Protein AF-A0A0K8Q776-F1 (afdb_monomer_lite)

pLDDT: mean 83.52, std 25.1, range [27.36, 98.75]

Secondary structure (DSSP, 8-state):
-EE-HHHHTS-GGGGGG---S-B-EE---BPPPHHHHTTTS-GGG-STT-HHHHTTB-STTHHHHHHHHHHTTSPPPSSHHHHHHHHHHHHHHHHHHHHHHHHHTTTT---B--S-SB-SSS-BBS-SB-TTSPBPHHHHHHHHHHSTT--PPPGGG------TT-S-PPTT---PPP---------------

Foldseek 3Di:
DADCCCQPPNALLCLLVDQAQEAAEDFHWAAADPVQVCVQDDPVQLDPPRPSQVVQEDDDCNSVSLQVNQVVPHDDAPGSVSSRVSSLVSRLVSVLSNLLSLVVSPPRHPYHDYPDDEDCGRHTGRHQAYNVRDGGSNNVSVVACVDPPHDRDDPVPPDPPPCPPPPPDDPDDDDDDDDDDDDDDDDDDDDDD

Structure (mmCIF, N/CA/C/O backbone):
data_AF-A0A0K8Q776-F1
#
_entry.id   AF-A0A0K8Q776-F1
#
loop_
_atom_site.group_PDB
_atom_site.id
_atom_site.type_symbol
_atom_site.label_atom_id
_atom_site.label_alt_id
_atom_site.label_comp_id
_atom_site.label_asym_id
_atom_site.label_entity_id
_atom_site.label_seq_id
_atom_site.pdbx_PDB_ins_code
_atom_site.Cartn_x
_atom_site.Cartn_y
_atom_site.Cartn_z
_atom_site.occupancy
_atom_site.B_iso_or_equiv
_atom_site.auth_seq_id
_atom_site.auth_comp_id
_atom_site.auth_asym_id
_atom_site.auth_atom_id
_atom_site.pdbx_PDB_model_num
ATOM 1 N N . MET A 1 1 ? -2.564 -5.848 18.277 1.00 96.44 1 MET A N 1
ATOM 2 C CA . MET A 1 1 ? -2.960 -6.981 17.402 1.00 96.44 1 MET A CA 1
ATOM 3 C C . MET A 1 1 ? -2.405 -6.720 16.016 1.00 96.44 1 MET A C 1
ATOM 5 O O . MET A 1 1 ? -2.512 -5.580 15.577 1.00 96.44 1 MET A O 1
ATOM 9 N N . HIS A 1 2 ? -1.779 -7.713 15.381 1.00 98.31 2 HIS A N 1
ATOM 10 C CA . HIS A 1 2 ? -1.206 -7.583 14.035 1.00 98.31 2 HIS A CA 1
ATOM 11 C C . HIS A 1 2 ? -2.053 -8.443 13.094 1.00 98.31 2 HIS A C 1
ATOM 13 O O . HIS A 1 2 ? -2.141 -9.654 13.292 1.00 98.31 2 HIS A O 1
ATOM 19 N N . ILE A 1 3 ? -2.728 -7.815 12.133 1.00 98.44 3 ILE A N 1
ATOM 20 C CA . ILE A 1 3 ? -3.687 -8.467 11.236 1.00 98.44 3 ILE A CA 1
ATOM 21 C C . ILE A 1 3 ? -3.029 -8.625 9.867 1.00 98.44 3 ILE A C 1
ATOM 23 O O . ILE A 1 3 ? -3.050 -7.716 9.035 1.00 98.44 3 ILE A O 1
ATOM 27 N N . TRP A 1 4 ? -2.417 -9.790 9.664 1.00 98.31 4 TRP A N 1
ATOM 28 C CA . TRP A 1 4 ? -1.622 -10.113 8.476 1.00 98.31 4 TRP A CA 1
ATOM 29 C C . TRP A 1 4 ? -2.215 -11.231 7.617 1.00 98.31 4 TRP A C 1
ATOM 31 O O . TRP A 1 4 ? -1.758 -11.451 6.496 1.00 98.31 4 TRP A O 1
ATOM 41 N N . ASP A 1 5 ? -3.243 -11.914 8.107 1.00 97.44 5 ASP A N 1
ATOM 42 C CA . ASP A 1 5 ? -4.017 -12.888 7.338 1.00 97.44 5 ASP A CA 1
ATOM 43 C C . ASP A 1 5 ? -4.697 -12.240 6.123 1.00 97.44 5 ASP A C 1
ATOM 45 O O . ASP A 1 5 ? -4.752 -12.857 5.065 1.00 97.44 5 ASP A O 1
ATOM 49 N N . VAL A 1 6 ? -5.129 -10.981 6.237 1.00 97.75 6 VAL A N 1
ATOM 50 C CA . VAL A 1 6 ? -5.730 -10.207 5.140 1.00 97.75 6 VAL A CA 1
ATOM 51 C C . VAL A 1 6 ? -4.769 -9.967 3.981 1.00 97.75 6 VAL A C 1
ATOM 53 O O . VAL A 1 6 ? -5.138 -10.173 2.838 1.00 97.75 6 VAL A O 1
ATOM 56 N N . TRP A 1 7 ? -3.528 -9.563 4.235 1.00 97.56 7 TRP A N 1
ATOM 57 C CA . TRP A 1 7 ? -2.567 -9.418 3.138 1.00 97.56 7 TRP A CA 1
ATOM 58 C C . TRP A 1 7 ? -2.115 -10.780 2.599 1.00 97.56 7 TRP A C 1
ATOM 60 O O . TRP A 1 7 ? -1.984 -10.971 1.394 1.00 97.56 7 TRP A O 1
ATOM 70 N N . ASN A 1 8 ? -1.853 -11.738 3.490 1.00 96.31 8 ASN A N 1
ATOM 71 C CA . ASN A 1 8 ? -1.183 -12.971 3.090 1.00 96.31 8 ASN A CA 1
ATOM 72 C C . ASN A 1 8 ? -2.121 -14.029 2.500 1.00 96.31 8 ASN A C 1
ATOM 74 O O . ASN A 1 8 ? -1.652 -14.885 1.753 1.00 96.31 8 ASN A O 1
ATOM 78 N N . GLN A 1 9 ? -3.403 -14.052 2.881 1.00 95.12 9 GLN A N 1
ATOM 79 C CA . GLN A 1 9 ? -4.265 -15.218 2.644 1.00 95.12 9 GLN A CA 1
ATOM 80 C C . GLN A 1 9 ? -5.726 -14.886 2.315 1.00 95.12 9 GLN A C 1
ATOM 82 O O . GLN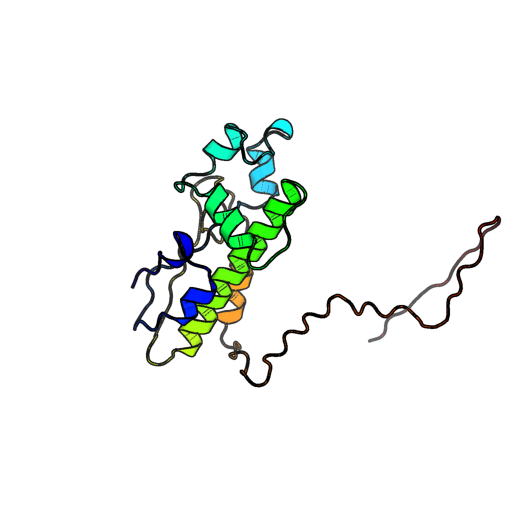 A 1 9 ? -6.348 -15.615 1.534 1.00 95.12 9 GLN A O 1
ATOM 87 N N . LYS A 1 10 ? -6.296 -13.854 2.942 1.00 97.19 10 LYS A N 1
ATOM 88 C CA . LYS A 1 10 ? -7.732 -13.547 2.929 1.00 97.19 10 LYS A CA 1
ATOM 89 C C . LYS A 1 10 ? -8.045 -12.327 2.068 1.00 97.19 10 LYS A C 1
ATOM 91 O O . LYS A 1 10 ? -7.171 -11.580 1.670 1.00 97.19 10 LYS A O 1
ATOM 96 N N . ASP A 1 11 ? -9.324 -12.144 1.774 1.00 96.94 11 ASP A N 1
ATOM 97 C CA . ASP A 1 11 ? -9.806 -10.924 1.137 1.00 96.94 11 ASP A CA 1
ATOM 98 C C . ASP A 1 11 ? -9.791 -9.729 2.111 1.00 96.94 11 ASP A C 1
ATOM 100 O O . ASP A 1 11 ? -9.949 -9.926 3.319 1.00 96.94 11 ASP A O 1
ATOM 104 N N . TYR A 1 12 ? -9.684 -8.485 1.621 1.00 97.44 12 TYR A N 1
ATOM 105 C CA . TYR A 1 12 ? -9.679 -7.314 2.509 1.00 97.44 12 TYR A CA 1
ATOM 106 C C . TYR A 1 12 ? -10.986 -7.112 3.281 1.00 97.44 12 TYR A C 1
ATOM 108 O O . TYR A 1 12 ? -10.967 -6.528 4.367 1.00 97.44 12 TYR A O 1
ATOM 116 N N . SER A 1 13 ? -12.120 -7.629 2.793 1.00 97.25 13 SER A N 1
ATOM 117 C CA . SER A 1 13 ? -13.380 -7.603 3.549 1.00 97.25 13 SER A CA 1
ATOM 118 C C . SER A 1 13 ? -13.285 -8.372 4.873 1.00 97.25 13 SER A C 1
ATOM 120 O O . SER A 1 13 ? -14.052 -8.115 5.803 1.00 97.25 13 SER A O 1
ATOM 122 N N . HIS A 1 14 ? -12.301 -9.266 5.007 1.00 97.94 14 HIS A N 1
ATOM 123 C CA . HIS A 1 14 ? -12.064 -10.043 6.216 1.00 97.94 14 HIS A CA 1
ATOM 124 C C . HIS A 1 14 ? -11.608 -9.187 7.408 1.00 97.94 14 HIS A C 1
ATOM 126 O O . HIS A 1 14 ? -11.759 -9.628 8.546 1.00 97.94 14 HIS A O 1
ATOM 132 N N . TYR A 1 15 ? -11.174 -7.933 7.201 1.00 98.38 15 TYR A N 1
ATOM 133 C CA . TYR A 1 15 ? -11.000 -6.984 8.310 1.00 98.38 15 TYR A CA 1
ATOM 134 C C . TYR A 1 15 ? -12.265 -6.853 9.174 1.00 98.38 15 TYR A C 1
ATOM 136 O O . TYR A 1 15 ? -12.145 -6.677 10.384 1.00 98.38 15 TYR A O 1
ATOM 144 N N . ALA A 1 16 ? -13.462 -7.027 8.596 1.00 97.62 16 ALA A N 1
ATOM 145 C CA . ALA A 1 16 ? -14.732 -6.952 9.321 1.00 97.62 16 ALA A CA 1
ATOM 146 C C . ALA A 1 16 ? -14.916 -8.057 10.381 1.00 97.62 16 ALA A C 1
ATOM 148 O O . ALA A 1 16 ? -15.761 -7.931 11.266 1.00 97.62 16 ALA A O 1
ATOM 149 N N . GLN A 1 17 ? -14.134 -9.138 10.309 1.00 97.81 17 GLN A N 1
ATOM 150 C CA . GLN A 1 17 ? -14.178 -10.238 11.278 1.00 97.81 17 GLN A CA 1
ATOM 151 C C . GLN A 1 17 ? -13.297 -9.980 12.508 1.00 97.81 17 GLN A C 1
ATOM 153 O O . GLN A 1 17 ? -13.375 -10.705 13.499 1.00 97.81 17 GLN A O 1
ATOM 158 N N . TRP A 1 18 ? -12.484 -8.924 12.475 1.00 98.19 18 TRP A N 1
ATOM 159 C CA . TRP A 1 18 ? -11.590 -8.552 13.560 1.00 98.19 18 TRP A CA 1
ATOM 160 C C . TRP A 1 18 ? -12.218 -7.466 14.441 1.00 98.19 18 TRP A C 1
ATOM 162 O O . TRP A 1 18 ? -12.640 -6.424 13.949 1.00 98.19 18 TRP A O 1
ATOM 172 N N . ASN A 1 19 ? -12.234 -7.674 15.762 1.00 97.00 19 ASN A N 1
ATOM 173 C CA . ASN A 1 19 ? -12.645 -6.656 16.743 1.00 97.00 19 ASN A CA 1
ATOM 174 C C . ASN A 1 19 ? -11.681 -6.567 17.952 1.00 97.00 19 ASN A C 1
ATOM 176 O O . ASN A 1 19 ? -12.085 -6.797 19.097 1.00 97.00 19 ASN A O 1
ATOM 180 N N . PRO A 1 20 ? -10.375 -6.319 17.732 1.00 97.75 20 PRO A N 1
ATOM 181 C CA . PRO A 1 20 ? -9.410 -6.195 18.819 1.00 97.75 20 PRO A CA 1
ATOM 182 C C . PRO A 1 20 ? -9.541 -4.848 19.542 1.00 97.75 20 PRO A C 1
ATOM 184 O O . PRO A 1 20 ? -10.111 -3.892 19.029 1.00 97.75 20 PRO A O 1
ATOM 187 N N . ARG A 1 21 ? -8.921 -4.737 20.723 1.00 98.38 21 ARG A N 1
ATOM 188 C CA . ARG A 1 21 ? -8.865 -3.466 21.469 1.00 98.38 21 ARG A CA 1
ATOM 189 C C . ARG A 1 21 ? -8.019 -2.392 20.777 1.00 98.38 21 ARG A C 1
ATOM 191 O O . ARG A 1 21 ? -8.285 -1.203 20.933 1.00 98.38 21 ARG A O 1
ATOM 198 N N . PHE A 1 22 ? -6.991 -2.821 20.046 1.00 98.56 22 PHE A N 1
ATOM 199 C CA . PHE A 1 22 ? -6.087 -1.963 19.284 1.00 98.56 22 PHE A CA 1
ATOM 200 C C . PHE A 1 22 ? -5.397 -2.771 18.174 1.00 98.56 22 PHE A C 1
ATOM 202 O O . PHE A 1 22 ? -4.820 -3.841 18.435 1.00 98.56 22 PHE A O 1
ATOM 209 N N . VAL A 1 23 ? -5.429 -2.258 16.944 1.00 98.62 23 VAL A N 1
ATOM 210 C CA . VAL A 1 23 ? -4.707 -2.821 15.793 1.00 98.62 23 VAL A CA 1
ATOM 211 C C . VAL A 1 23 ? -3.379 -2.086 15.659 1.00 98.62 23 VAL A C 1
ATOM 213 O O . VAL A 1 23 ? -3.346 -0.912 15.312 1.00 98.62 23 VAL A O 1
ATOM 216 N N . SER A 1 24 ? -2.276 -2.753 15.973 1.00 98.31 24 SER A N 1
ATOM 217 C CA . SER A 1 24 ? -0.943 -2.146 15.896 1.00 98.31 24 SER A CA 1
ATOM 218 C C . SER A 1 24 ? -0.300 -2.317 14.525 1.00 98.31 24 SER A C 1
ATOM 220 O O . SER A 1 24 ? 0.553 -1.512 14.179 1.00 98.31 24 SER A O 1
ATOM 222 N N . GLU A 1 25 ? -0.739 -3.302 13.736 1.00 98.62 25 GLU A N 1
ATOM 223 C CA . GLU A 1 25 ? -0.317 -3.470 12.345 1.00 98.62 25 GLU A CA 1
ATOM 224 C C . GLU A 1 25 ? -1.433 -4.100 11.513 1.00 98.62 25 GLU A C 1
ATOM 226 O O . GLU A 1 25 ? -2.089 -5.051 11.947 1.00 98.62 25 GLU A O 1
ATOM 231 N N . PHE A 1 26 ? -1.624 -3.573 10.310 1.00 98.75 26 PHE A N 1
ATOM 232 C CA . PHE A 1 26 ? -2.384 -4.168 9.215 1.00 98.75 26 PHE A CA 1
ATOM 233 C C . PHE A 1 26 ? -2.000 -3.435 7.929 1.00 98.75 26 PHE A C 1
ATOM 235 O O . PHE A 1 26 ? -1.775 -2.225 7.960 1.00 98.75 26 PHE A O 1
ATOM 242 N N . GLY A 1 27 ? -1.913 -4.143 6.809 1.00 98.38 27 GLY A N 1
ATOM 243 C CA . GLY A 1 27 ? -1.420 -3.566 5.564 1.00 98.38 27 GLY A CA 1
ATOM 244 C C . GLY A 1 27 ? -1.989 -4.251 4.330 1.00 98.38 27 GLY A C 1
ATOM 245 O O . GLY A 1 27 ? -2.461 -5.381 4.399 1.00 98.38 27 GLY A O 1
ATOM 246 N N . PHE A 1 28 ? -1.885 -3.574 3.190 1.00 98.56 28 PHE A N 1
ATOM 247 C CA . PHE A 1 28 ? -2.060 -4.138 1.854 1.00 98.56 28 PHE A CA 1
ATOM 248 C C . PHE A 1 28 ? -1.000 -3.511 0.938 1.00 98.56 28 PHE A C 1
ATOM 250 O O . PHE A 1 28 ? -0.726 -2.315 1.085 1.00 98.56 28 PHE A O 1
ATOM 257 N N . GLN A 1 29 ? -0.346 -4.273 0.056 1.00 98.38 29 GLN A N 1
ATOM 258 C CA . GLN A 1 29 ? 0.651 -3.678 -0.844 1.00 98.38 29 GLN A CA 1
ATOM 259 C C . GLN A 1 29 ? 0.004 -2.897 -1.986 1.00 98.38 29 GLN A C 1
ATOM 261 O O . GLN A 1 29 ? -1.161 -3.092 -2.326 1.00 98.38 29 GLN A O 1
ATOM 266 N N . GLY A 1 30 ? 0.810 -2.044 -2.609 1.00 98.12 30 GLY A N 1
ATOM 267 C CA . GLY A 1 30 ? 0.593 -1.513 -3.946 1.00 98.12 30 GLY A CA 1
ATOM 268 C C . GLY A 1 30 ? 1.916 -0.996 -4.522 1.00 98.12 30 GLY A C 1
ATOM 269 O O . GLY A 1 30 ? 2.820 -0.646 -3.752 1.00 98.12 30 GLY A O 1
ATOM 270 N N . PRO A 1 31 ? 2.056 -0.910 -5.851 1.00 98.25 31 PRO A N 1
ATOM 271 C CA . PRO A 1 31 ? 3.276 -0.405 -6.473 1.00 98.25 31 PRO A CA 1
ATOM 272 C C . PRO A 1 31 ? 3.517 1.075 -6.118 1.00 98.25 31 PRO A C 1
ATOM 274 O O . PRO A 1 31 ? 2.569 1.780 -5.742 1.00 98.25 31 PRO A O 1
ATOM 277 N N . PRO A 1 32 ? 4.761 1.578 -6.224 1.00 98.44 32 PRO A N 1
ATOM 278 C CA . PRO A 1 32 ? 5.069 2.993 -6.001 1.00 98.44 32 PRO A CA 1
ATOM 279 C C . PRO A 1 32 ? 4.408 3.865 -7.081 1.00 98.44 32 PRO A C 1
ATOM 281 O O . PRO A 1 32 ? 3.819 3.337 -8.025 1.00 98.44 32 PRO A O 1
ATOM 284 N N . ASN A 1 33 ? 4.469 5.198 -6.985 1.00 98.44 33 ASN A N 1
ATOM 285 C CA . ASN A 1 33 ? 3.901 6.053 -8.035 1.00 98.44 33 ASN A CA 1
ATOM 286 C C . ASN A 1 33 ? 4.513 5.754 -9.407 1.00 98.44 33 ASN A C 1
ATOM 288 O O . ASN A 1 33 ? 5.673 5.359 -9.507 1.00 98.44 33 ASN A O 1
ATOM 292 N N . TRP A 1 34 ? 3.740 5.996 -10.470 1.00 98.19 34 TRP A N 1
ATOM 293 C CA . TRP A 1 34 ? 4.198 5.755 -11.843 1.00 98.19 34 TRP A CA 1
ATOM 294 C C . TRP A 1 34 ? 5.515 6.483 -12.137 1.00 98.19 34 TRP A C 1
ATOM 296 O O . TRP A 1 34 ? 6.450 5.888 -12.657 1.00 98.19 34 TRP A O 1
ATOM 306 N N . SER A 1 35 ? 5.631 7.739 -11.694 1.00 97.88 35 SER A N 1
ATOM 307 C CA . SER A 1 35 ? 6.852 8.545 -11.816 1.00 97.88 35 SER A CA 1
ATOM 308 C C . SER A 1 35 ? 8.058 7.970 -11.069 1.00 97.88 35 SER A C 1
ATOM 310 O O . SER A 1 35 ? 9.192 8.193 -11.487 1.00 97.88 35 SER A O 1
ATOM 312 N N . THR A 1 36 ? 7.834 7.251 -9.968 1.00 98.31 36 THR A N 1
ATOM 313 C CA . THR A 1 36 ? 8.881 6.550 -9.216 1.00 98.31 36 THR A CA 1
ATOM 314 C C . THR A 1 36 ? 9.307 5.287 -9.952 1.00 98.31 36 THR A C 1
ATOM 316 O O . THR A 1 36 ? 10.500 5.030 -10.078 1.00 98.31 36 THR A O 1
ATOM 319 N N . LEU A 1 37 ? 8.348 4.547 -10.508 1.00 97.25 37 LEU A N 1
ATOM 320 C CA . LEU A 1 37 ? 8.595 3.314 -11.249 1.00 97.25 37 LEU A CA 1
ATOM 321 C C . LEU A 1 37 ? 9.365 3.567 -12.556 1.00 97.25 37 LEU A C 1
ATOM 323 O O . LEU A 1 37 ? 10.394 2.945 -12.794 1.00 97.25 37 LEU A O 1
ATOM 327 N N . THR A 1 38 ? 8.952 4.557 -13.354 1.00 97.62 38 THR A N 1
ATOM 328 C CA . THR A 1 38 ? 9.617 4.926 -14.622 1.00 97.62 38 THR A CA 1
ATOM 329 C C . THR A 1 38 ? 11.005 5.542 -14.447 1.00 97.62 38 THR A C 1
ATOM 331 O O . THR A 1 38 ? 11.673 5.831 -15.432 1.00 97.62 38 THR A O 1
ATOM 334 N N . ARG A 1 39 ? 11.432 5.828 -13.212 1.00 97.94 39 ARG A N 1
ATOM 335 C CA . ARG A 1 39 ? 12.803 6.278 -12.916 1.00 97.94 39 ARG A CA 1
ATOM 336 C C . ARG A 1 39 ? 13.764 5.125 -12.662 1.00 97.94 39 ARG A C 1
ATOM 338 O O . ARG A 1 39 ? 14.968 5.346 -12.728 1.00 97.94 39 ARG A O 1
ATOM 345 N N . VAL A 1 40 ? 13.244 3.949 -12.312 1.00 97.44 40 VAL A N 1
ATOM 346 C CA . VAL A 1 40 ? 14.054 2.781 -11.937 1.00 97.44 40 VAL A CA 1
ATOM 347 C C . VAL A 1 40 ? 13.895 1.603 -12.890 1.00 97.44 40 VAL A C 1
ATOM 349 O O . VAL A 1 40 ? 14.698 0.680 -12.821 1.00 97.44 40 VAL A O 1
ATOM 352 N N . LEU A 1 41 ? 12.893 1.638 -13.772 1.00 97.75 41 LEU A N 1
ATOM 353 C CA . LEU A 1 41 ? 12.659 0.632 -14.803 1.00 97.75 41 LEU A CA 1
ATOM 354 C C . LEU A 1 41 ? 12.733 1.251 -16.195 1.00 97.75 41 LEU A C 1
ATOM 356 O O . LEU A 1 41 ? 12.174 2.324 -16.439 1.00 97.75 41 LEU A O 1
ATOM 360 N N . GLU A 1 42 ? 13.364 0.523 -17.111 1.00 97.50 42 GLU A N 1
ATOM 361 C CA . GLU A 1 42 ? 13.291 0.814 -18.536 1.00 97.50 42 GLU A CA 1
ATOM 362 C C . GLU A 1 42 ? 11.919 0.399 -19.095 1.00 97.50 42 GLU A C 1
ATOM 364 O O . GLU A 1 42 ? 11.258 -0.478 -18.535 1.00 97.50 42 GLU A O 1
ATOM 369 N N . PRO A 1 43 ? 11.467 0.962 -20.231 1.00 96.56 43 PRO A N 1
ATOM 370 C CA . PRO A 1 43 ? 10.191 0.579 -20.837 1.00 96.56 43 PRO A CA 1
ATOM 371 C C . PRO A 1 43 ? 10.058 -0.923 -21.131 1.00 96.56 43 PRO A C 1
ATOM 373 O O . PRO A 1 43 ? 8.954 -1.455 -21.074 1.00 96.56 43 PRO A O 1
ATOM 376 N N . ALA A 1 44 ? 11.170 -1.602 -21.432 1.00 96.62 44 ALA A N 1
ATOM 377 C CA . ALA A 1 44 ? 11.202 -3.045 -21.680 1.00 96.62 44 ALA A CA 1
ATOM 378 C C . ALA A 1 44 ? 11.039 -3.893 -20.402 1.00 96.62 44 ALA A C 1
ATOM 380 O O . ALA A 1 44 ? 10.717 -5.072 -20.505 1.00 96.62 44 ALA A O 1
ATOM 381 N N . ASP A 1 45 ? 11.230 -3.292 -19.224 1.00 97.44 45 ASP A N 1
ATOM 382 C CA . ASP A 1 45 ? 11.107 -3.938 -17.914 1.00 97.44 45 ASP A CA 1
ATOM 383 C C . ASP A 1 45 ? 9.740 -3.682 -17.250 1.00 97.44 45 ASP A C 1
ATOM 385 O O . ASP A 1 45 ? 9.525 -4.062 -16.099 1.00 97.44 45 ASP A O 1
ATOM 389 N N . MET A 1 46 ? 8.809 -3.022 -17.951 1.00 96.88 46 MET A N 1
ATOM 390 C CA . MET A 1 46 ? 7.434 -2.768 -17.495 1.00 96.88 46 MET A CA 1
ATOM 391 C C . MET A 1 46 ? 6.556 -4.014 -17.671 1.00 96.88 46 MET A C 1
ATOM 393 O O . MET A 1 46 ? 5.543 -3.994 -18.372 1.00 96.88 46 MET A O 1
ATOM 397 N N . ASP A 1 47 ? 6.984 -5.104 -17.045 1.00 96.69 47 ASP A N 1
ATOM 398 C CA . ASP A 1 47 ? 6.356 -6.418 -17.066 1.00 96.69 47 ASP A CA 1
ATOM 399 C C . ASP A 1 47 ? 6.473 -7.051 -15.669 1.00 96.69 47 ASP A C 1
ATOM 401 O O . ASP A 1 47 ? 7.457 -6.837 -14.959 1.00 96.69 47 ASP A O 1
ATOM 405 N N . LEU A 1 48 ? 5.450 -7.795 -15.247 1.00 96.31 48 LEU A N 1
ATOM 406 C CA . LEU A 1 48 ? 5.378 -8.366 -13.898 1.00 96.31 48 LEU A CA 1
ATOM 407 C C . LEU A 1 48 ? 6.401 -9.479 -13.661 1.00 96.31 48 LEU A C 1
ATOM 409 O O . LEU A 1 48 ? 6.818 -9.686 -12.521 1.00 96.31 48 LEU A O 1
ATOM 413 N N . GLU A 1 49 ? 6.858 -10.120 -14.733 1.00 96.12 49 GLU A N 1
ATOM 414 C CA . GLU A 1 49 ? 7.857 -11.183 -14.713 1.00 96.12 49 GLU A CA 1
ATOM 415 C C . GLU A 1 49 ? 9.269 -10.660 -15.016 1.00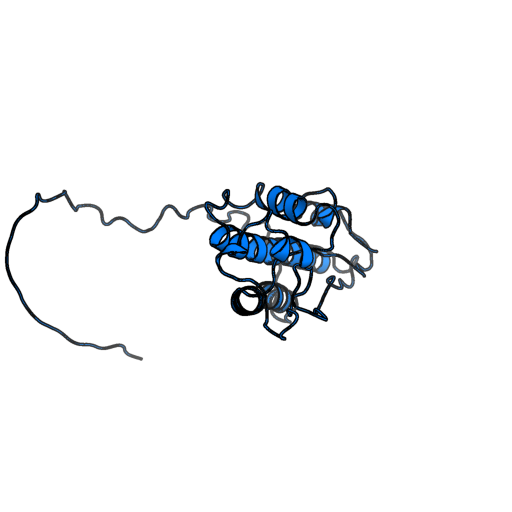 96.12 49 GLU A C 1
ATOM 417 O O . GLU A 1 49 ? 10.251 -11.406 -14.935 1.00 96.12 49 GLU A O 1
ATOM 422 N N . ALA A 1 50 ? 9.413 -9.370 -15.354 1.00 97.62 50 ALA A N 1
ATOM 423 C CA . ALA A 1 50 ? 10.715 -8.785 -15.643 1.00 97.62 50 ALA A CA 1
ATOM 424 C C . ALA A 1 50 ? 11.624 -8.861 -14.401 1.00 97.62 50 ALA A C 1
ATOM 426 O O . ALA A 1 50 ? 11.257 -8.363 -13.330 1.00 97.62 50 ALA A O 1
ATOM 427 N N . PRO A 1 51 ? 12.861 -9.385 -14.519 1.00 97.62 51 PRO A N 1
ATOM 428 C CA . PRO A 1 51 ? 13.783 -9.462 -13.388 1.00 97.62 51 PRO A CA 1
ATOM 429 C C . PRO A 1 51 ? 14.044 -8.108 -12.718 1.00 97.62 51 PRO A C 1
ATOM 431 O O . PRO A 1 51 ? 14.190 -8.044 -11.498 1.00 97.62 51 PRO A O 1
ATOM 434 N N . ALA A 1 52 ? 14.080 -7.019 -13.492 1.00 97.19 52 ALA A N 1
ATOM 435 C CA . ALA A 1 52 ? 14.253 -5.669 -12.964 1.00 97.19 52 ALA A CA 1
ATOM 436 C C . ALA A 1 52 ? 13.047 -5.211 -12.123 1.00 97.19 52 ALA A C 1
ATOM 438 O O . ALA A 1 52 ? 13.233 -4.616 -11.060 1.00 97.19 52 ALA A O 1
ATOM 439 N N . PHE A 1 53 ? 11.816 -5.538 -12.530 1.00 97.75 53 PHE A N 1
ATOM 440 C CA . PHE A 1 53 ? 10.623 -5.283 -11.721 1.00 97.75 53 PHE A CA 1
ATOM 441 C C . PHE A 1 53 ? 10.602 -6.160 -10.461 1.00 97.75 53 PHE A C 1
ATOM 443 O O . PHE A 1 53 ? 10.430 -5.645 -9.355 1.00 97.75 53 PHE A O 1
ATOM 450 N N . LEU A 1 54 ? 10.874 -7.462 -10.596 1.00 97.00 54 LEU A N 1
ATOM 451 C CA . LEU A 1 54 ? 10.891 -8.412 -9.478 1.00 97.00 54 LEU A CA 1
ATOM 452 C C . LEU A 1 54 ? 11.954 -8.075 -8.424 1.00 97.00 54 LEU A C 1
ATOM 454 O O . LEU A 1 54 ? 11.754 -8.319 -7.236 1.00 97.00 54 LEU A O 1
ATOM 458 N N . GLN A 1 55 ? 13.064 -7.433 -8.800 1.00 97.31 55 GLN A N 1
ATOM 459 C CA . GLN A 1 55 ? 14.020 -6.905 -7.821 1.00 97.31 55 GLN A CA 1
ATOM 460 C C . GLN A 1 55 ? 13.406 -5.851 -6.891 1.00 97.31 55 GLN A C 1
ATOM 462 O O . GLN A 1 55 ? 13.870 -5.728 -5.757 1.00 97.31 55 GLN A O 1
ATOM 467 N N . HIS A 1 56 ? 12.351 -5.161 -7.317 1.00 97.88 56 HIS A N 1
ATOM 468 C CA . HIS A 1 56 ? 11.595 -4.178 -6.544 1.00 97.88 56 HIS A CA 1
ATOM 469 C C . HIS A 1 56 ? 10.320 -4.767 -5.904 1.00 97.88 56 HIS A C 1
ATOM 471 O O . HIS A 1 56 ? 9.486 -4.019 -5.395 1.00 97.88 56 HIS A O 1
ATOM 477 N N . GLN A 1 57 ? 10.173 -6.096 -5.870 1.00 97.75 57 GLN A N 1
ATOM 478 C CA . GLN A 1 57 ? 9.174 -6.819 -5.081 1.00 97.75 57 GLN A CA 1
ATOM 479 C C . GLN A 1 57 ? 9.896 -7.734 -4.082 1.00 97.75 57 GLN A C 1
ATOM 481 O O . GLN A 1 57 ? 10.704 -8.579 -4.457 1.00 97.75 57 GLN A O 1
ATOM 486 N N . LYS A 1 58 ? 9.649 -7.536 -2.783 1.00 97.69 58 LYS A N 1
ATOM 487 C CA . LYS A 1 58 ? 10.336 -8.271 -1.701 1.00 97.69 58 LYS A CA 1
ATOM 488 C C . LYS A 1 58 ? 9.413 -9.092 -0.818 1.00 97.69 58 LYS A C 1
ATOM 490 O O . LYS A 1 58 ? 9.910 -9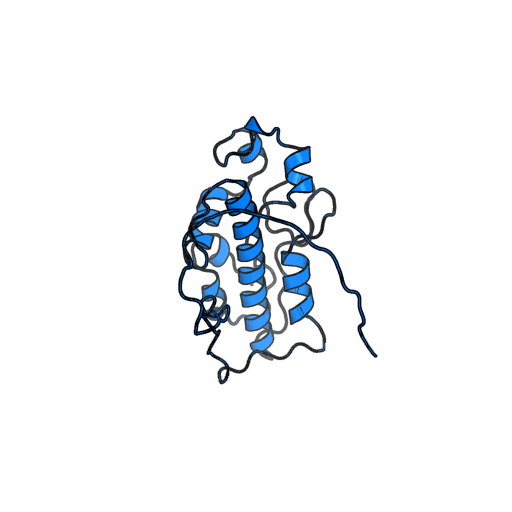.868 -0.006 1.00 97.69 58 LYS A O 1
ATOM 495 N N . ALA A 1 59 ? 8.099 -8.936 -0.953 1.00 97.06 59 ALA A N 1
ATOM 496 C CA . ALA A 1 59 ? 7.195 -9.893 -0.345 1.00 97.06 59 ALA A CA 1
ATOM 497 C C . ALA A 1 59 ? 7.239 -11.198 -1.135 1.00 97.06 59 ALA A C 1
ATOM 499 O O . ALA A 1 59 ? 7.125 -11.191 -2.360 1.00 97.06 59 ALA A O 1
ATOM 500 N N . GLU A 1 60 ? 7.360 -12.302 -0.405 1.00 96.38 60 GLU A N 1
ATOM 501 C CA . GLU A 1 60 ? 7.123 -13.644 -0.930 1.00 96.38 60 GLU A CA 1
ATOM 502 C C . GLU A 1 60 ? 5.746 -13.681 -1.606 1.00 96.38 60 GLU A C 1
ATOM 504 O O . GLU A 1 60 ? 4.756 -13.220 -1.021 1.00 96.38 60 GLU A O 1
ATOM 509 N N . ASP A 1 61 ? 5.712 -14.152 -2.851 1.00 96.19 61 ASP A N 1
ATOM 510 C CA . ASP A 1 61 ? 4.532 -14.210 -3.724 1.00 96.19 61 ASP A CA 1
ATOM 511 C C . ASP A 1 61 ? 3.786 -12.865 -3.852 1.00 96.19 61 ASP A C 1
ATOM 513 O O . ASP A 1 61 ? 2.567 -12.811 -4.015 1.00 96.19 61 ASP A O 1
ATOM 517 N N . GLY A 1 62 ? 4.491 -11.737 -3.702 1.00 96.88 62 GLY A N 1
ATOM 518 C CA . GLY A 1 62 ? 3.864 -10.420 -3.574 1.00 96.88 62 GLY A CA 1
ATOM 519 C C . GLY A 1 62 ? 3.050 -9.999 -4.801 1.00 96.88 62 GLY A C 1
ATOM 520 O O . GLY A 1 62 ? 1.963 -9.442 -4.649 1.00 96.88 62 GLY A O 1
ATOM 521 N N . THR A 1 63 ? 3.545 -10.291 -6.006 1.00 96.38 63 THR A N 1
ATOM 522 C CA . THR A 1 63 ? 2.833 -10.006 -7.264 1.00 96.38 63 THR A CA 1
ATOM 523 C C . THR A 1 63 ? 1.553 -10.836 -7.372 1.00 96.38 63 THR A C 1
ATOM 525 O O . THR A 1 63 ? 0.477 -10.274 -7.558 1.00 96.38 63 THR A O 1
ATOM 528 N N . GLU A 1 64 ? 1.633 -12.143 -7.121 1.00 96.19 64 GLU A N 1
ATOM 529 C CA . GLU A 1 64 ? 0.481 -13.054 -7.143 1.00 96.19 64 GLU A CA 1
ATOM 530 C C . GLU A 1 64 ? -0.578 -12.660 -6.098 1.00 96.19 64 GLU A C 1
ATOM 532 O O . GLU A 1 64 ? -1.785 -12.685 -6.357 1.00 96.19 64 GLU A O 1
ATOM 537 N N . LYS A 1 65 ? -0.145 -12.230 -4.904 1.00 97.31 65 LYS A N 1
ATOM 538 C CA . LYS A 1 65 ? -1.036 -11.712 -3.853 1.00 97.31 65 LYS A CA 1
ATOM 539 C C . LYS A 1 65 ? -1.752 -10.433 -4.286 1.00 97.31 65 LYS A C 1
ATOM 541 O O . LYS A 1 65 ? -2.935 -10.278 -3.976 1.00 97.31 65 LYS A O 1
ATOM 546 N N . LEU A 1 66 ? -1.081 -9.535 -5.015 1.00 96.94 66 LEU A N 1
ATOM 547 C CA . LEU A 1 66 ? -1.714 -8.339 -5.582 1.00 96.94 66 LEU A CA 1
ATOM 548 C C . LEU A 1 66 ? -2.782 -8.705 -6.614 1.00 96.94 66 LEU A C 1
ATOM 550 O O . LEU A 1 66 ? -3.887 -8.169 -6.541 1.00 96.94 66 LEU A O 1
ATOM 554 N N . GLU A 1 67 ? -2.484 -9.628 -7.526 1.00 95.50 67 GLU A N 1
ATOM 555 C CA . GLU A 1 67 ? -3.426 -10.081 -8.556 1.00 95.50 67 GLU A CA 1
ATOM 556 C C . GLU A 1 67 ? -4.643 -10.777 -7.945 1.00 95.50 67 GLU A C 1
ATOM 558 O O . GLU A 1 67 ? -5.787 -10.407 -8.219 1.00 95.50 67 GLU A O 1
ATOM 563 N N . LYS A 1 68 ? -4.415 -11.718 -7.023 1.00 94.75 68 LYS A N 1
ATOM 564 C CA . LYS A 1 68 ? -5.487 -12.404 -6.293 1.00 94.75 68 LYS A CA 1
ATOM 565 C C . LYS A 1 68 ? -6.349 -11.423 -5.502 1.00 94.75 68 LYS A C 1
ATOM 567 O O . LYS A 1 68 ? -7.574 -11.538 -5.498 1.00 94.75 68 LYS A O 1
ATOM 572 N N . GLY A 1 69 ? -5.716 -10.468 -4.824 1.00 94.94 69 GLY A N 1
ATOM 573 C CA . GLY A 1 69 ? -6.406 -9.434 -4.060 1.00 94.94 69 GLY A CA 1
ATOM 574 C C . GLY A 1 69 ? -7.217 -8.483 -4.938 1.00 94.94 69 GLY A C 1
ATOM 575 O O . GLY A 1 69 ? -8.203 -7.916 -4.472 1.00 94.94 69 GLY A O 1
ATOM 576 N N . LEU A 1 70 ? -6.811 -8.290 -6.193 1.00 95.19 70 LEU A N 1
ATOM 577 C CA . LEU A 1 70 ? -7.499 -7.439 -7.157 1.00 95.19 70 LEU A CA 1
ATOM 578 C C . LEU A 1 70 ? -8.748 -8.114 -7.739 1.00 95.19 70 LEU A C 1
ATOM 580 O O . LEU A 1 70 ? -9.798 -7.474 -7.836 1.00 95.19 70 LEU A O 1
ATOM 584 N N . ALA A 1 71 ? -8.639 -9.401 -8.082 1.00 93.00 71 ALA A N 1
ATOM 585 C CA . ALA A 1 71 ? -9.631 -10.154 -8.854 1.00 93.00 71 ALA A CA 1
ATOM 586 C C . ALA A 1 71 ? -11.042 -10.186 -8.235 1.00 93.00 71 ALA A C 1
ATOM 588 O O . ALA A 1 71 ? -12.031 -10.340 -8.948 1.00 93.00 71 ALA A O 1
ATOM 589 N N . ALA A 1 72 ? -11.158 -10.031 -6.913 1.00 88.62 72 ALA A N 1
ATOM 590 C CA . ALA A 1 72 ? -12.448 -10.013 -6.224 1.00 88.62 72 ALA A CA 1
ATOM 591 C C . ALA A 1 72 ? -13.203 -8.669 -6.330 1.00 88.62 72 ALA A C 1
ATOM 593 O O . ALA A 1 72 ? -14.401 -8.630 -6.047 1.00 88.62 72 ALA A O 1
ATOM 594 N N . HIS A 1 73 ? -12.537 -7.573 -6.724 1.00 94.75 73 HIS A N 1
ATOM 595 C CA . HIS A 1 73 ? -13.068 -6.204 -6.558 1.00 94.75 73 HIS A CA 1
ATOM 596 C C . HIS A 1 73 ? -12.982 -5.309 -7.789 1.00 94.75 73 HIS A C 1
ATOM 598 O O . HIS A 1 73 ? -13.693 -4.301 -7.867 1.00 94.75 73 HIS A O 1
ATOM 604 N N . LEU A 1 74 ? -12.076 -5.615 -8.711 1.00 96.25 74 LEU A N 1
ATOM 605 C CA . LEU A 1 74 ? -11.795 -4.833 -9.910 1.00 96.25 74 LEU A CA 1
ATOM 606 C C . LEU A 1 74 ? -11.622 -5.782 -11.099 1.00 96.25 74 LEU A C 1
ATOM 608 O O . LEU A 1 74 ? -11.411 -6.980 -10.920 1.00 96.25 74 LEU A O 1
ATOM 612 N N . HIS A 1 75 ? -11.770 -5.253 -12.312 1.00 94.56 75 HIS A N 1
ATOM 613 C CA . HIS A 1 75 ? -11.595 -6.056 -13.518 1.00 94.56 75 HIS A CA 1
ATOM 614 C C . HIS A 1 75 ? -10.131 -6.458 -13.711 1.00 94.56 75 HIS A C 1
ATOM 616 O O . HIS A 1 75 ? -9.219 -5.821 -13.180 1.00 94.56 75 HIS A O 1
ATOM 622 N N . GLU A 1 76 ? -9.930 -7.525 -14.479 1.00 96.00 76 GLU A N 1
ATOM 623 C CA . GLU A 1 76 ? -8.600 -7.996 -14.852 1.00 96.00 76 GLU A CA 1
ATOM 624 C C . GLU A 1 76 ? -7.869 -6.917 -15.671 1.00 96.00 76 GLU A C 1
ATOM 626 O O . GLU A 1 76 ? -8.433 -6.426 -16.655 1.00 96.00 76 GLU A O 1
ATOM 631 N N . PRO A 1 77 ? -6.649 -6.509 -15.279 1.00 97.38 77 PRO A N 1
ATOM 632 C CA . PRO A 1 77 ? -5.908 -5.494 -16.012 1.00 97.38 77 PRO A CA 1
ATOM 633 C C . PRO A 1 77 ? -5.514 -5.972 -17.410 1.00 97.38 77 PRO A C 1
ATOM 635 O O . PRO A 1 77 ? -4.971 -7.060 -17.567 1.00 97.38 77 PRO A O 1
ATOM 638 N N . ALA A 1 78 ? -5.693 -5.130 -18.428 1.00 97.31 78 ALA A N 1
ATOM 639 C CA . ALA A 1 78 ? -5.318 -5.467 -19.799 1.00 97.31 78 ALA A CA 1
ATOM 640 C C . ALA A 1 78 ? -3.809 -5.334 -20.071 1.00 97.31 78 ALA A C 1
ATOM 642 O O . ALA A 1 78 ? -3.314 -5.832 -21.080 1.00 97.31 78 ALA A O 1
ATOM 643 N N . ASN A 1 79 ? -3.083 -4.591 -19.233 1.00 97.25 79 ASN A N 1
ATOM 644 C CA . ASN A 1 79 ? -1.648 -4.348 -19.368 1.00 97.25 79 ASN A CA 1
ATOM 645 C C . ASN A 1 79 ? -1.032 -3.887 -18.038 1.00 97.25 79 ASN A C 1
ATOM 647 O O . ASN A 1 79 ? -1.740 -3.584 -17.077 1.00 97.25 79 ASN A O 1
ATOM 651 N N . PHE A 1 80 ? 0.297 -3.771 -18.010 1.00 97.75 80 PHE A N 1
ATOM 652 C CA . PHE A 1 80 ? 1.065 -3.374 -16.830 1.00 97.75 80 PHE A CA 1
ATOM 653 C C . PHE A 1 80 ? 0.667 -2.005 -16.251 1.00 97.75 80 PHE A C 1
ATOM 655 O O . PHE A 1 80 ? 0.602 -1.840 -15.035 1.00 97.75 80 PHE A O 1
ATOM 662 N N . GLN A 1 81 ? 0.368 -1.013 -17.097 1.00 97.88 81 GLN A N 1
ATOM 663 C CA . GLN A 1 81 ? -0.033 0.318 -16.629 1.00 97.88 81 GLN A CA 1
ATOM 664 C C . GLN A 1 81 ? -1.410 0.282 -15.952 1.00 97.88 81 GLN A C 1
ATOM 666 O O . GLN A 1 81 ? -1.628 0.937 -14.931 1.00 97.88 81 GLN A O 1
ATOM 671 N N . GLU A 1 82 ? -2.339 -0.502 -16.494 1.00 98.19 82 GLU A N 1
ATOM 672 C CA . GLU A 1 82 ? -3.634 -0.723 -15.863 1.00 98.19 82 GLU A CA 1
ATOM 673 C C . GLU A 1 82 ? -3.494 -1.536 -14.572 1.00 98.19 82 GLU A C 1
ATOM 675 O O . GLU A 1 82 ? -4.096 -1.174 -13.563 1.00 98.19 82 GLU A O 1
ATOM 680 N N . TRP A 1 83 ? -2.636 -2.562 -14.557 1.00 98.12 83 TRP A N 1
ATOM 681 C CA . TRP A 1 83 ? -2.325 -3.329 -13.349 1.00 98.12 83 TRP A CA 1
ATOM 682 C C . TRP A 1 83 ? -1.781 -2.411 -12.254 1.00 98.12 83 TRP A C 1
ATOM 684 O O . TRP A 1 83 ? -2.253 -2.448 -11.115 1.00 98.12 83 TRP A O 1
ATOM 694 N N . HIS A 1 84 ? -0.852 -1.521 -12.608 1.00 98.38 84 HIS A N 1
ATOM 695 C CA . HIS A 1 84 ? -0.258 -0.546 -11.697 1.00 98.38 84 HIS A CA 1
ATOM 696 C C . HIS A 1 84 ? -1.328 0.342 -11.064 1.00 98.38 84 HIS A C 1
ATOM 698 O O . HIS A 1 84 ? -1.409 0.463 -9.839 1.00 98.38 84 HIS A O 1
ATOM 704 N N . PHE A 1 85 ? -2.188 0.924 -11.898 1.00 98.38 85 PHE A N 1
ATOM 705 C CA . PHE A 1 85 ? -3.246 1.804 -11.430 1.00 98.38 85 PHE A CA 1
ATOM 706 C C . PHE A 1 85 ? -4.246 1.056 -10.541 1.00 98.38 85 PHE A C 1
ATOM 708 O O . PHE A 1 85 ? -4.534 1.484 -9.421 1.00 98.38 85 PHE A O 1
ATOM 715 N N . LEU A 1 86 ? -4.759 -0.082 -11.011 1.00 98.56 86 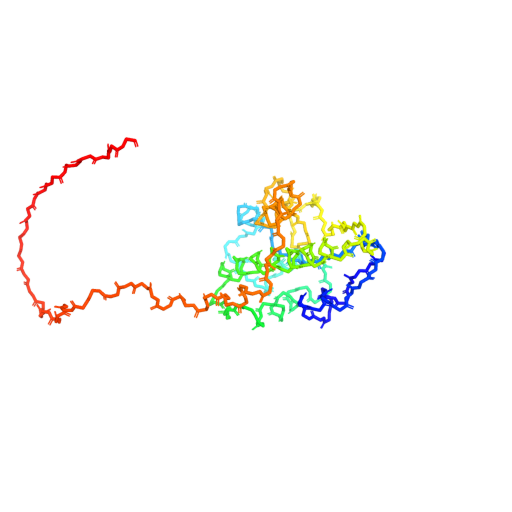LEU A N 1
ATOM 716 C CA . LEU A 1 86 ? -5.796 -0.838 -10.319 1.00 98.56 86 LEU A CA 1
ATOM 717 C C . LEU A 1 86 ? -5.308 -1.399 -8.980 1.00 98.56 86 LEU A C 1
ATOM 719 O O . LEU A 1 86 ? -6.044 -1.335 -7.995 1.00 98.56 86 LEU A O 1
ATOM 723 N N . THR A 1 87 ? -4.064 -1.868 -8.893 1.00 98.31 87 THR A N 1
ATOM 724 C CA . THR A 1 87 ? -3.491 -2.348 -7.626 1.00 98.31 87 THR A CA 1
ATOM 725 C C . THR A 1 87 ? -3.298 -1.222 -6.607 1.00 98.31 87 THR A C 1
ATOM 727 O O . THR A 1 87 ? -3.582 -1.433 -5.426 1.00 98.31 87 THR A O 1
ATOM 730 N N . GLN A 1 88 ? -2.936 0.002 -7.018 1.00 98.50 88 GLN A N 1
ATOM 731 C CA . GLN A 1 88 ? -2.928 1.155 -6.101 1.00 98.50 88 GLN A CA 1
ATOM 732 C C . GLN A 1 88 ? -4.330 1.527 -5.602 1.00 98.50 88 GLN A C 1
ATOM 734 O O . GLN A 1 88 ? -4.503 1.872 -4.428 1.00 98.50 88 GLN A O 1
ATOM 739 N N . ILE A 1 89 ? -5.342 1.453 -6.469 1.00 98.38 89 ILE A N 1
ATOM 740 C CA . ILE A 1 89 ? -6.735 1.672 -6.064 1.00 98.38 89 ILE A CA 1
ATOM 741 C C . ILE A 1 89 ? -7.187 0.582 -5.090 1.00 98.38 89 ILE A C 1
ATOM 743 O O . ILE A 1 89 ? -7.828 0.893 -4.083 1.00 98.38 89 ILE A O 1
ATOM 747 N N . ASN A 1 90 ? -6.828 -0.676 -5.344 1.00 98.50 90 ASN A N 1
ATOM 748 C CA . ASN A 1 90 ? -7.166 -1.788 -4.465 1.00 98.50 90 ASN A CA 1
ATOM 749 C C . ASN A 1 90 ? -6.516 -1.636 -3.084 1.00 98.50 90 ASN A C 1
ATOM 751 O O . ASN A 1 90 ? -7.196 -1.764 -2.069 1.00 98.50 90 ASN A O 1
ATOM 755 N N . GLN A 1 91 ? -5.237 -1.247 -3.042 1.00 98.69 91 GLN A N 1
ATOM 756 C CA . GLN A 1 91 ? -4.530 -0.912 -1.807 1.00 98.69 91 GLN A CA 1
ATOM 757 C C . GLN A 1 91 ? -5.292 0.141 -0.988 1.00 98.69 91 GLN A C 1
ATOM 759 O O . GLN A 1 91 ? -5.540 -0.035 0.207 1.00 98.69 91 GLN A O 1
ATOM 764 N N . ALA A 1 92 ? -5.684 1.239 -1.637 1.00 98.50 92 ALA A N 1
ATOM 765 C CA . ALA A 1 92 ? -6.417 2.327 -1.003 1.00 98.50 92 ALA A CA 1
ATOM 766 C C . ALA A 1 92 ? -7.779 1.866 -0.453 1.00 98.50 92 ALA A C 1
ATOM 768 O O . ALA A 1 92 ? -8.146 2.236 0.665 1.00 98.50 92 ALA A O 1
ATOM 769 N N . ARG A 1 93 ? -8.514 1.033 -1.204 1.00 98.19 93 ARG A N 1
ATOM 770 C CA . ARG A 1 93 ? -9.802 0.462 -0.776 1.00 98.19 93 ARG A CA 1
ATOM 771 C C . ARG A 1 93 ? -9.647 -0.477 0.415 1.00 98.19 93 ARG A C 1
ATOM 773 O O . ARG A 1 93 ? -10.375 -0.315 1.391 1.00 98.19 93 ARG A O 1
ATOM 780 N N . ALA A 1 94 ? -8.684 -1.395 0.359 1.00 98.38 94 ALA A N 1
ATOM 781 C CA . ALA A 1 94 ? -8.427 -2.371 1.412 1.00 98.38 94 ALA A CA 1
ATOM 782 C C . ALA A 1 94 ? -8.135 -1.693 2.757 1.00 98.38 94 ALA A C 1
ATOM 784 O O . ALA A 1 94 ? -8.758 -2.005 3.774 1.00 98.38 94 ALA A O 1
ATOM 785 N N . ILE A 1 95 ? -7.232 -0.708 2.760 1.00 98.56 95 ILE A N 1
ATOM 786 C CA . ILE A 1 95 ? -6.863 0.002 3.987 1.00 98.56 95 ILE A CA 1
ATOM 787 C C . ILE A 1 95 ? -7.990 0.900 4.485 1.00 98.56 95 ILE A C 1
ATOM 789 O O . ILE A 1 95 ? -8.264 0.907 5.686 1.00 98.56 95 ILE A O 1
ATOM 793 N N . ARG A 1 96 ? -8.680 1.625 3.593 1.00 98.06 96 ARG A N 1
ATOM 794 C CA . ARG A 1 96 ? -9.835 2.439 3.992 1.00 98.06 96 ARG A CA 1
ATOM 795 C C . ARG A 1 96 ? -10.908 1.579 4.655 1.00 98.06 96 ARG A C 1
ATOM 797 O O . ARG A 1 96 ? -11.382 1.954 5.722 1.00 98.06 96 ARG A O 1
ATOM 804 N N . PHE A 1 97 ? -11.229 0.422 4.076 1.00 97.81 97 PHE A N 1
ATOM 805 C CA . PHE A 1 97 ? -12.193 -0.521 4.643 1.00 97.81 97 PHE A CA 1
ATOM 806 C C . PHE A 1 97 ? -11.807 -0.936 6.071 1.00 97.81 97 PHE A C 1
ATOM 808 O O . PHE A 1 97 ? -12.627 -0.838 6.984 1.00 97.81 97 PHE A O 1
ATOM 815 N N . GLY A 1 98 ? -10.545 -1.327 6.287 1.00 98.00 98 GLY A N 1
ATOM 816 C CA . GLY A 1 98 ? -10.040 -1.673 7.617 1.00 98.00 98 GLY A CA 1
ATOM 817 C C . GLY A 1 98 ? -10.150 -0.513 8.613 1.00 98.00 98 GLY A C 1
ATOM 818 O O . GLY A 1 98 ? -10.706 -0.682 9.695 1.00 98.00 98 GLY A O 1
ATOM 819 N N . ILE A 1 99 ? -9.689 0.686 8.237 1.00 97.62 99 ILE A N 1
ATOM 820 C CA . ILE A 1 99 ? -9.757 1.885 9.093 1.00 97.62 99 ILE A CA 1
ATOM 821 C C . ILE A 1 99 ? -11.201 2.205 9.485 1.00 97.62 99 ILE A C 1
ATOM 823 O O . ILE A 1 99 ? -11.478 2.455 10.657 1.00 97.62 99 ILE A O 1
ATOM 827 N N . GLU A 1 100 ? -12.116 2.227 8.519 1.00 96.75 100 GLU A N 1
ATOM 828 C CA . GLU A 1 100 ? -13.519 2.562 8.763 1.00 96.75 100 GLU A CA 1
ATOM 829 C C . GLU A 1 100 ? -14.177 1.550 9.708 1.00 96.75 100 GLU A C 1
ATOM 831 O O . GLU A 1 100 ? -14.844 1.958 10.662 1.00 96.75 100 GLU A O 1
ATOM 836 N N . HIS A 1 101 ? -13.920 0.252 9.514 1.00 96.81 101 HIS A N 1
ATOM 837 C CA . HIS A 1 101 ? -14.396 -0.808 10.408 1.00 96.81 101 HIS A CA 1
ATOM 838 C C . HIS A 1 101 ? -13.844 -0.655 11.831 1.00 96.81 101 HIS A C 1
ATOM 840 O O . HIS A 1 101 ? -14.607 -0.604 12.797 1.00 96.81 101 HIS A O 1
ATOM 846 N N . PHE A 1 102 ? -12.526 -0.502 11.983 1.00 96.69 102 PHE A N 1
ATOM 847 C CA . PHE A 1 102 ? -11.899 -0.377 13.302 1.00 96.69 102 PHE A CA 1
ATOM 848 C C . PHE A 1 102 ? -12.334 0.888 14.044 1.00 96.69 102 PHE A C 1
ATOM 850 O O . PHE A 1 102 ? -12.474 0.860 15.266 1.00 96.69 102 PHE A O 1
ATOM 857 N N . ARG A 1 103 ? -12.597 1.985 13.328 1.00 94.88 103 ARG A N 1
ATOM 858 C CA . ARG A 1 103 ? -13.150 3.215 13.913 1.00 94.88 103 ARG A CA 1
ATOM 859 C C . ARG A 1 103 ? -14.609 3.059 14.322 1.00 94.88 103 ARG A C 1
ATOM 861 O O . ARG A 1 103 ? -14.989 3.551 15.382 1.00 94.88 103 ARG A O 1
ATOM 868 N N . ALA A 1 104 ? -15.418 2.371 13.517 1.00 93.81 104 ALA A N 1
ATOM 869 C CA . ALA A 1 104 ? -16.803 2.059 13.863 1.00 93.81 104 ALA A CA 1
ATOM 870 C C . ALA A 1 104 ? -16.904 1.135 15.092 1.00 93.81 104 ALA A C 1
ATOM 872 O O . ALA A 1 104 ? -17.896 1.188 15.813 1.00 93.81 104 ALA A O 1
ATOM 873 N N . GLY A 1 105 ? -15.862 0.344 15.368 1.00 94.06 105 GLY A N 1
ATOM 874 C CA . GLY A 1 105 ? -15.750 -0.523 16.543 1.00 94.06 105 GLY A CA 1
ATOM 875 C C . GLY A 1 105 ? -15.518 0.190 17.883 1.00 94.06 105 GLY A C 1
ATOM 876 O O . GLY A 1 105 ? -15.365 -0.485 18.905 1.00 94.06 105 GLY A O 1
ATOM 877 N N . TRP A 1 106 ? -15.474 1.525 17.931 1.00 93.12 106 TRP A N 1
ATOM 878 C CA . TRP A 1 106 ? -15.419 2.266 19.195 1.00 93.12 106 TRP A CA 1
ATOM 879 C C . TRP A 1 106 ? -16.639 1.940 20.088 1.00 93.12 106 TRP A C 1
ATOM 881 O O . TRP A 1 106 ? -17.760 1.889 19.583 1.00 93.12 106 TRP A O 1
ATOM 891 N N . PRO A 1 107 ? -16.482 1.757 21.418 1.00 95.81 107 PRO A N 1
ATOM 892 C CA . PRO A 1 107 ? -15.267 1.925 22.226 1.00 95.81 107 PRO A CA 1
ATOM 893 C C . PRO A 1 107 ? -14.450 0.639 22.429 1.00 95.81 107 PRO A C 1
ATOM 895 O O . PRO A 1 107 ? -13.573 0.594 23.295 1.00 95.81 107 PRO A O 1
ATOM 898 N N . VAL A 1 108 ? -14.752 -0.439 21.700 1.00 97.50 108 VAL A N 1
ATOM 899 C CA . VAL A 1 108 ? -14.000 -1.693 21.820 1.00 97.50 108 VAL A CA 1
ATOM 900 C C . VAL A 1 108 ? -12.634 -1.527 21.174 1.00 97.50 108 VAL A C 1
ATOM 902 O O . VAL A 1 108 ? -11.629 -1.673 21.866 1.00 97.50 108 VAL A O 1
ATOM 905 N N . CYS A 1 109 ? -12.605 -1.161 19.894 1.00 97.94 109 CYS A N 1
ATOM 906 C CA . CYS A 1 109 ? -11.381 -0.834 19.180 1.00 97.94 109 CYS A CA 1
ATOM 907 C C . CYS A 1 109 ? -11.072 0.660 19.339 1.00 97.94 109 CYS A C 1
ATOM 909 O O . CYS A 1 109 ? -11.823 1.519 18.881 1.00 97.94 109 CYS A O 1
ATOM 911 N N . ALA A 1 110 ? -9.970 0.970 20.020 1.00 96.56 110 ALA A N 1
ATOM 912 C CA . ALA A 1 110 ? -9.573 2.337 20.357 1.00 96.56 110 ALA A CA 1
ATOM 913 C C . ALA A 1 110 ? -8.486 2.910 19.429 1.00 96.56 110 ALA A C 1
ATOM 915 O O . ALA A 1 110 ? -8.032 4.033 19.637 1.00 96.56 110 ALA A O 1
ATOM 916 N N . GLY A 1 111 ? -8.049 2.158 18.415 1.00 96.50 111 GLY A N 1
ATOM 917 C CA . GLY A 1 111 ? -7.059 2.643 17.461 1.00 96.50 111 GLY A CA 1
ATOM 918 C C . GLY A 1 111 ? -6.576 1.594 16.467 1.00 96.50 111 GLY A C 1
ATOM 919 O O . GLY A 1 111 ? -6.711 0.387 16.682 1.00 96.50 111 GLY A O 1
ATOM 920 N N . SER A 1 112 ? -6.005 2.093 15.373 1.00 97.88 112 SER A N 1
ATOM 921 C CA . SER A 1 112 ? -5.456 1.294 14.281 1.00 97.88 112 SER A CA 1
ATOM 922 C C . SER A 1 112 ? -4.245 1.994 13.657 1.00 97.88 112 SER A C 1
ATOM 924 O O . SER A 1 112 ? -4.362 3.153 13.256 1.00 97.88 112 SER A O 1
ATOM 926 N N . ILE A 1 113 ? -3.111 1.303 13.541 1.00 98.25 113 ILE A N 1
ATOM 927 C CA . ILE A 1 113 ? -1.890 1.794 12.888 1.00 98.25 113 ILE A CA 1
ATOM 928 C C . ILE A 1 113 ? -1.683 1.013 11.587 1.00 98.25 113 ILE A C 1
ATOM 930 O O . ILE A 1 113 ? -1.582 -0.213 11.599 1.00 98.25 113 ILE A O 1
ATOM 934 N N . VAL A 1 114 ? -1.652 1.736 10.465 1.00 98.38 114 VAL A N 1
ATOM 935 C CA . VAL A 1 114 ? -1.442 1.157 9.133 1.00 98.38 114 VAL A CA 1
ATOM 936 C C . VAL A 1 114 ? 0.030 0.801 8.960 1.00 98.38 114 VAL A C 1
ATOM 938 O O . VAL A 1 114 ? 0.907 1.648 9.137 1.00 98.38 114 VAL A O 1
ATOM 941 N N . TRP A 1 115 ? 0.287 -0.433 8.545 1.00 98.50 115 TRP A N 1
ATOM 942 C CA . TRP A 1 115 ? 1.549 -0.830 7.944 1.00 98.50 115 TRP A CA 1
ATOM 943 C C . TRP A 1 115 ? 1.468 -0.528 6.438 1.00 98.50 115 TRP A C 1
ATOM 945 O O . TRP A 1 115 ? 0.651 -1.136 5.751 1.00 98.50 115 TRP A O 1
ATOM 955 N N . GLN A 1 116 ? 2.224 0.418 5.876 1.00 98.12 116 GLN A N 1
ATOM 956 C CA . GLN A 1 116 ? 3.236 1.288 6.499 1.00 98.12 116 GLN A CA 1
ATOM 957 C C . GLN A 1 116 ? 3.139 2.731 5.977 1.00 98.12 116 GLN A C 1
ATOM 959 O O . GLN A 1 116 ? 2.431 3.020 5.013 1.00 98.12 116 GLN A O 1
ATOM 964 N N . LEU A 1 117 ? 3.862 3.659 6.611 1.00 98.25 117 LEU A N 1
ATOM 965 C CA . LEU A 1 117 ? 3.852 5.068 6.210 1.00 98.25 117 LEU A CA 1
ATOM 966 C C . LEU A 1 117 ? 4.698 5.323 4.955 1.00 98.25 117 LEU A C 1
ATOM 968 O O . LEU A 1 117 ? 4.167 5.809 3.959 1.00 98.25 117 LEU A O 1
ATOM 972 N N . ASN A 1 118 ? 5.993 5.012 5.005 1.00 98.44 118 ASN A N 1
ATOM 973 C CA . ASN A 1 118 ? 6.968 5.386 3.981 1.00 98.44 118 ASN A CA 1
ATOM 974 C C . ASN A 1 118 ? 7.819 4.199 3.513 1.00 98.44 118 ASN A C 1
ATOM 976 O O . ASN A 1 118 ? 7.900 3.179 4.196 1.00 98.44 118 ASN A O 1
ATOM 980 N N . ASP A 1 119 ? 8.495 4.371 2.382 1.00 98.75 119 ASP A N 1
ATOM 981 C CA . ASP A 1 119 ? 9.560 3.484 1.910 1.00 98.75 119 ASP A CA 1
ATOM 982 C C . ASP A 1 119 ? 10.953 4.082 2.133 1.00 98.75 119 ASP A C 1
ATOM 984 O O . ASP A 1 119 ? 11.116 5.291 2.315 1.00 98.75 119 ASP A O 1
ATOM 988 N N . CYS A 1 120 ? 11.974 3.221 2.104 1.00 98.06 120 CYS A N 1
ATOM 989 C CA . CYS A 1 120 ? 13.387 3.615 2.129 1.00 98.06 120 CYS A CA 1
ATOM 990 C C . CYS A 1 120 ? 14.061 3.603 0.744 1.00 98.06 120 CYS A C 1
ATOM 992 O O . CYS A 1 120 ? 15.202 4.041 0.624 1.00 98.06 120 CYS A O 1
ATOM 994 N N . TRP A 1 121 ? 13.378 3.099 -0.288 1.00 98.25 121 TRP A N 1
ATOM 995 C CA . TRP A 1 121 ? 13.855 2.988 -1.672 1.00 98.25 121 TRP A CA 1
ATOM 996 C C . TRP A 1 121 ? 12.663 2.749 -2.624 1.00 98.25 121 TRP A C 1
ATOM 998 O O . TRP A 1 121 ? 11.566 2.474 -2.136 1.00 98.25 121 TRP A O 1
ATOM 1008 N N . PRO A 1 122 ? 12.803 2.893 -3.955 1.00 98.25 122 PRO A N 1
ATOM 1009 C CA . PRO A 1 122 ? 11.718 2.614 -4.903 1.00 98.25 122 PRO A CA 1
ATOM 1010 C C . PRO A 1 122 ? 11.327 1.133 -4.863 1.00 98.25 122 PRO A C 1
ATOM 1012 O O . PRO A 1 122 ? 12.114 0.293 -5.262 1.00 98.25 122 PRO A O 1
ATOM 1015 N N . VAL A 1 123 ? 10.148 0.782 -4.351 1.00 98.44 123 VAL A N 1
ATOM 1016 C CA . VAL A 1 123 ? 9.761 -0.624 -4.146 1.00 98.44 123 VAL A CA 1
ATOM 1017 C C . VAL A 1 123 ? 8.239 -0.772 -4.169 1.00 98.44 123 VAL A C 1
ATOM 1019 O O . VAL A 1 123 ? 7.511 0.158 -3.820 1.00 98.44 123 VAL A O 1
ATOM 1022 N N . THR A 1 124 ? 7.739 -1.940 -4.568 1.00 98.38 124 THR A N 1
ATOM 1023 C CA . THR A 1 124 ? 6.346 -2.338 -4.334 1.00 98.38 124 THR A CA 1
ATOM 1024 C C . THR A 1 124 ? 6.196 -2.755 -2.874 1.00 98.38 124 THR A C 1
ATOM 1026 O O . THR A 1 124 ? 6.786 -3.738 -2.427 1.00 98.38 124 THR A O 1
ATOM 1029 N N . SER A 1 125 ? 5.423 -1.987 -2.109 1.00 98.56 125 SER A N 1
ATOM 1030 C CA . SER A 1 125 ? 5.300 -2.161 -0.662 1.00 98.56 125 SER A CA 1
ATOM 1031 C C . SER A 1 125 ? 3.931 -1.731 -0.139 1.00 98.56 125 SER A C 1
ATOM 1033 O O . SER A 1 125 ? 3.029 -1.326 -0.877 1.00 98.56 125 SER A O 1
ATOM 1035 N N . TRP A 1 126 ? 3.782 -1.787 1.180 1.00 98.69 126 TRP A N 1
ATOM 1036 C CA . TRP A 1 126 ? 2.602 -1.330 1.900 1.00 98.69 126 TRP A CA 1
ATOM 1037 C C . TRP A 1 126 ? 2.570 0.185 2.149 1.00 98.69 126 TRP A C 1
ATOM 1039 O O . TRP A 1 126 ? 1.675 0.664 2.842 1.00 98.69 126 TRP A O 1
ATOM 1049 N N . ALA A 1 127 ? 3.543 0.947 1.643 1.00 98.62 127 ALA A N 1
ATOM 1050 C CA . ALA A 1 127 ? 3.690 2.354 1.991 1.00 98.62 127 ALA A CA 1
ATOM 1051 C C . ALA A 1 127 ? 2.586 3.235 1.398 1.00 98.62 127 ALA A C 1
ATOM 1053 O O . ALA A 1 127 ? 2.081 2.978 0.297 1.00 98.62 127 ALA A O 1
ATOM 1054 N N . ALA A 1 128 ? 2.258 4.309 2.120 1.00 98.62 128 ALA A N 1
ATOM 1055 C CA . ALA A 1 128 ? 1.447 5.427 1.640 1.00 98.62 128 ALA A CA 1
ATOM 1056 C C . ALA A 1 128 ? 2.290 6.514 0.945 1.00 98.62 128 ALA A C 1
ATOM 1058 O O . ALA A 1 128 ? 1.758 7.277 0.137 1.00 98.62 128 ALA A O 1
ATOM 1059 N N . ILE A 1 129 ? 3.587 6.577 1.251 1.00 98.69 129 ILE A N 1
ATOM 1060 C CA . ILE A 1 129 ? 4.577 7.489 0.673 1.00 98.69 129 ILE A CA 1
ATOM 1061 C C . ILE A 1 129 ? 5.702 6.637 0.085 1.00 98.69 129 ILE A C 1
ATOM 1063 O O . ILE A 1 129 ? 6.356 5.899 0.819 1.00 98.69 129 ILE A O 1
ATOM 1067 N N . ASP A 1 130 ? 5.921 6.713 -1.224 1.00 98.62 130 ASP A N 1
ATOM 1068 C CA . ASP A 1 130 ? 6.924 5.865 -1.874 1.00 98.62 130 ASP A CA 1
ATOM 1069 C C . ASP A 1 130 ? 8.373 6.327 -1.630 1.00 98.62 130 ASP A C 1
ATOM 1071 O O . ASP A 1 130 ? 8.628 7.349 -0.987 1.00 98.62 130 ASP A O 1
ATOM 1075 N N . GLY A 1 131 ? 9.338 5.564 -2.154 1.00 98.12 131 GLY A N 1
ATOM 1076 C CA . GLY A 1 131 ? 10.768 5.773 -1.907 1.00 98.12 131 GLY A CA 1
ATOM 1077 C C . GLY A 1 131 ? 11.333 7.114 -2.379 1.00 98.12 131 GLY A C 1
ATOM 1078 O O . GLY A 1 131 ? 12.405 7.509 -1.926 1.00 98.12 131 GLY A O 1
ATOM 1079 N N . TYR A 1 132 ? 10.626 7.839 -3.251 1.00 98.38 132 TYR A N 1
ATOM 1080 C CA . TYR A 1 132 ? 10.979 9.204 -3.660 1.00 98.38 132 TYR A CA 1
ATOM 1081 C C . TYR A 1 132 ? 10.076 10.267 -3.027 1.00 98.38 132 TYR A C 1
ATOM 1083 O O . TYR A 1 132 ? 10.002 11.404 -3.507 1.00 98.38 132 TYR A O 1
ATOM 1091 N N . GLY A 1 133 ? 9.390 9.918 -1.940 1.00 98.19 133 GLY A N 1
ATOM 1092 C CA . GLY A 1 133 ? 8.550 10.835 -1.182 1.00 98.19 133 GLY A CA 1
ATOM 1093 C C . GLY A 1 133 ? 7.232 11.175 -1.875 1.00 98.19 133 GLY A C 1
ATOM 1094 O O . GLY A 1 133 ? 6.588 12.148 -1.486 1.00 98.19 133 GLY A O 1
ATOM 1095 N N . GLN A 1 134 ? 6.823 10.432 -2.909 1.00 98.38 134 GLN A N 1
ATOM 1096 C CA . GLN A 1 134 ? 5.575 10.716 -3.611 1.00 98.38 134 GLN A CA 1
ATOM 1097 C C . GLN A 1 134 ? 4.398 10.087 -2.862 1.00 98.38 134 GLN A C 1
ATOM 1099 O O . GLN A 1 134 ? 4.422 8.913 -2.484 1.00 98.38 134 GLN A O 1
ATOM 1104 N N . LEU A 1 135 ? 3.338 10.871 -2.666 1.00 98.50 135 LEU A N 1
ATOM 1105 C CA . LEU A 1 135 ? 2.109 10.403 -2.031 1.00 98.50 135 LEU A CA 1
ATOM 1106 C C . LEU A 1 135 ? 1.386 9.428 -2.960 1.00 98.50 135 LEU A C 1
ATOM 1108 O O . LEU A 1 135 ? 1.083 9.765 -4.102 1.00 98.50 135 LEU A O 1
ATOM 1112 N N . LYS A 1 136 ? 1.086 8.226 -2.476 1.00 98.69 136 LYS A N 1
ATOM 1113 C CA . LYS A 1 136 ? 0.249 7.251 -3.186 1.00 98.69 136 LYS A CA 1
ATOM 1114 C C . LYS A 1 136 ? -1.238 7.549 -2.946 1.00 98.69 136 LYS A C 1
ATOM 1116 O O . LYS A 1 136 ? -1.572 8.195 -1.949 1.00 98.69 136 LYS A O 1
ATOM 1121 N N . PRO A 1 137 ? -2.168 7.016 -3.765 1.00 98.38 137 PRO A N 1
ATOM 1122 C CA . PRO A 1 137 ? -3.609 7.089 -3.496 1.00 98.38 137 PRO A CA 1
ATOM 1123 C C . PRO A 1 137 ? -3.986 6.664 -2.068 1.00 98.38 137 PRO A C 1
ATOM 1125 O O . PRO A 1 137 ? -4.870 7.261 -1.450 1.00 98.38 137 PRO A O 1
ATOM 1128 N N . LEU A 1 138 ? -3.248 5.697 -1.509 1.00 98.50 138 LEU A N 1
ATOM 1129 C CA . LEU A 1 138 ? -3.381 5.249 -0.125 1.00 98.50 138 LEU A CA 1
ATOM 1130 C C . LEU A 1 138 ? -3.297 6.397 0.900 1.00 98.50 138 LEU A C 1
ATOM 1132 O O . LEU A 1 138 ? -4.091 6.425 1.837 1.00 98.50 138 LEU A O 1
ATOM 1136 N N . TRP A 1 139 ? -2.403 7.376 0.720 1.00 98.19 139 TRP A N 1
ATOM 1137 C CA . TRP A 1 139 ? -2.284 8.523 1.631 1.00 98.19 139 TRP A CA 1
ATOM 1138 C C . TRP A 1 139 ? -3.616 9.261 1.800 1.00 98.19 139 TRP A C 1
ATOM 1140 O O . TRP A 1 139 ? -4.059 9.561 2.911 1.00 98.19 139 TRP A O 1
ATOM 1150 N N . TYR A 1 140 ? -4.290 9.517 0.681 1.00 96.75 140 TYR A N 1
ATOM 1151 C CA . TYR A 1 140 ? -5.573 10.207 0.671 1.00 96.75 140 TYR A CA 1
ATOM 1152 C C . TYR A 1 140 ? -6.682 9.339 1.271 1.00 96.75 140 TYR A C 1
ATOM 1154 O O . TYR A 1 140 ? -7.509 9.849 2.028 1.00 96.75 140 TYR A O 1
ATOM 1162 N N . ALA A 1 141 ? -6.649 8.031 1.004 1.00 96.56 141 ALA A N 1
ATOM 1163 C CA . ALA A 1 141 ? -7.597 7.063 1.545 1.00 96.56 141 ALA A CA 1
ATOM 1164 C C . ALA A 1 141 ? -7.475 6.863 3.064 1.00 96.56 141 ALA A C 1
ATOM 1166 O O . ALA A 1 141 ? -8.471 6.550 3.708 1.00 96.56 141 ALA A O 1
ATOM 1167 N N . ILE A 1 142 ? -6.294 7.087 3.650 1.00 96.25 142 ILE A N 1
ATOM 1168 C CA . ILE A 1 142 ? -6.090 7.106 5.108 1.00 96.25 142 ILE A CA 1
ATOM 1169 C C . ILE A 1 142 ? -6.587 8.428 5.711 1.00 96.25 142 ILE A C 1
ATOM 1171 O O . ILE A 1 142 ? -7.211 8.444 6.775 1.00 96.25 142 ILE A O 1
ATOM 1175 N N . ARG A 1 143 ? -6.314 9.555 5.044 1.00 92.81 143 ARG A N 1
ATOM 1176 C CA . ARG A 1 143 ? -6.566 10.902 5.580 1.00 92.81 143 ARG A CA 1
ATOM 1177 C C . ARG A 1 143 ? -8.048 11.230 5.748 1.00 92.81 143 ARG A C 1
ATOM 1179 O O . ARG A 1 143 ? -8.420 11.866 6.728 1.00 92.81 143 ARG A O 1
ATOM 1186 N N . GLU A 1 144 ? -8.889 10.831 4.799 1.00 88.31 144 GLU A N 1
ATOM 1187 C CA . GLU A 1 144 ? -10.326 11.127 4.852 1.00 88.31 144 GLU A CA 1
ATOM 1188 C C . GLU A 1 144 ? -11.018 10.479 6.070 1.00 88.31 144 GLU A C 1
ATOM 1190 O O . GLU A 1 144 ? -11.593 11.218 6.875 1.00 88.31 144 GLU A O 1
ATOM 1195 N N . PRO A 1 145 ? -10.936 9.149 6.291 1.00 85.44 145 PRO A N 1
ATOM 1196 C CA . PRO A 1 145 ? -11.643 8.513 7.395 1.00 85.44 145 PRO A CA 1
ATOM 1197 C C . PRO A 1 145 ? -11.073 8.841 8.772 1.00 85.44 145 PRO A C 1
ATOM 1199 O O . PRO A 1 145 ? -11.790 8.753 9.764 1.00 85.44 145 PRO A O 1
ATOM 1202 N N . THR A 1 146 ? -9.807 9.248 8.860 1.00 83.00 146 THR A N 1
ATOM 1203 C CA . THR A 1 146 ? -9.178 9.640 10.130 1.00 83.00 146 THR A CA 1
ATOM 1204 C C . THR A 1 146 ? -9.486 11.083 10.542 1.00 83.00 146 THR A C 1
ATOM 1206 O O . THR A 1 146 ? -9.227 11.455 11.687 1.00 83.00 146 THR A O 1
ATOM 1209 N N . GLY A 1 147 ? -10.093 11.882 9.657 1.00 82.88 147 GLY A N 1
ATOM 1210 C CA . GLY A 1 147 ? -10.458 13.267 9.935 1.00 82.88 147 GLY A CA 1
ATOM 1211 C C . GLY A 1 147 ? -11.578 13.426 10.979 1.00 82.88 147 GLY A C 1
ATOM 1212 O O . GLY A 1 147 ? -12.397 12.522 11.175 1.00 82.88 147 GLY A O 1
ATOM 1213 N N . PRO A 1 148 ? -11.673 14.603 11.628 1.00 74.31 148 PRO A N 1
ATOM 1214 C CA . PRO A 1 148 ? -12.666 14.878 12.674 1.00 74.31 148 PRO A CA 1
ATOM 1215 C C . PRO A 1 148 ? -14.110 14.918 12.149 1.00 74.31 148 PRO A C 1
ATOM 1217 O O . PRO A 1 148 ? -15.051 14.749 12.917 1.00 74.31 148 PRO A O 1
ATOM 1220 N N . ALA A 1 149 ? -14.288 15.138 10.844 1.00 76.19 149 ALA A N 1
ATOM 1221 C CA . ALA A 1 149 ? -15.593 15.191 10.192 1.00 76.19 149 ALA A CA 1
ATOM 1222 C C . ALA A 1 149 ? -16.080 13.827 9.672 1.00 76.19 149 ALA A C 1
ATOM 1224 O O . ALA A 1 149 ? -17.192 13.749 9.147 1.00 76.19 149 ALA A O 1
ATOM 1225 N N . TRP A 1 150 ? -15.272 12.763 9.782 1.00 79.31 150 TRP A N 1
ATOM 1226 C CA . TRP A 1 150 ? -15.673 11.451 9.284 1.00 79.31 150 TRP A CA 1
ATOM 1227 C C . TRP A 1 150 ? -16.892 10.932 10.047 1.00 79.31 150 TRP A C 1
ATOM 1229 O O . TRP A 1 150 ? -16.931 10.928 11.279 1.00 79.31 150 TRP A O 1
ATOM 1239 N N . ARG A 1 151 ? -17.882 10.463 9.292 1.00 71.88 151 ARG A N 1
ATOM 1240 C CA . ARG A 1 151 ? -19.042 9.736 9.799 1.00 71.88 151 ARG A CA 1
ATOM 1241 C C . ARG A 1 151 ? -19.054 8.365 9.130 1.00 71.88 151 ARG A C 1
ATOM 1243 O O . ARG A 1 151 ? -18.815 8.310 7.923 1.00 71.88 151 ARG A O 1
ATOM 1250 N N . PRO A 1 152 ? -19.345 7.282 9.867 1.00 66.12 152 PRO A N 1
ATOM 1251 C CA . PRO A 1 152 ? -19.504 5.980 9.242 1.00 66.12 152 PRO A CA 1
ATOM 1252 C C . PRO A 1 152 ? -20.625 6.051 8.204 1.00 66.12 152 PRO A C 1
ATOM 1254 O O . PRO A 1 152 ? -21.658 6.691 8.433 1.00 66.12 152 PRO A O 1
ATOM 1257 N N . TYR A 1 153 ? -20.431 5.387 7.065 1.00 58.19 153 TYR A N 1
ATOM 1258 C CA . TYR A 1 153 ? -21.530 5.150 6.138 1.00 58.19 153 TYR A CA 1
ATOM 1259 C C . TYR A 1 153 ? -22.612 4.350 6.876 1.00 58.19 153 TYR A C 1
ATOM 1261 O O . TYR A 1 153 ? -22.359 3.274 7.414 1.00 58.19 153 TYR A O 1
ATOM 1269 N N . SER A 1 154 ? -23.822 4.903 6.952 1.00 50.84 154 SER A N 1
ATOM 1270 C CA . SER A 1 154 ? -24.974 4.218 7.538 1.00 50.84 154 SER A CA 1
ATOM 1271 C C . SER A 1 154 ? -25.310 2.974 6.712 1.00 50.84 154 SER A C 1
ATOM 1273 O O . SER A 1 154 ? -25.429 3.066 5.492 1.00 50.84 154 SER A O 1
ATOM 1275 N N . ALA A 1 155 ? -25.555 1.832 7.359 1.00 45.44 155 ALA A N 1
ATOM 1276 C CA . ALA A 1 155 ? -26.049 0.614 6.704 1.00 45.44 155 ALA A CA 1
ATOM 1277 C C . ALA A 1 155 ? -27.428 0.795 6.016 1.00 45.44 155 ALA A C 1
ATOM 1279 O O . ALA A 1 155 ? -27.853 -0.048 5.227 1.00 45.44 155 ALA A O 1
ATOM 1280 N N . ALA A 1 156 ? -28.134 1.911 6.234 1.00 43.09 156 ALA A N 1
ATOM 1281 C CA . ALA A 1 156 ? -29.307 2.266 5.426 1.00 43.09 156 ALA A CA 1
ATOM 1282 C C . ALA A 1 156 ? -28.935 2.762 4.010 1.00 43.09 156 ALA A C 1
ATOM 1284 O O . ALA A 1 156 ? -29.786 2.806 3.127 1.00 43.09 156 ALA A O 1
ATOM 1285 N N . ALA A 1 157 ? -27.663 3.097 3.774 1.00 42.97 157 ALA A N 1
ATOM 1286 C CA . ALA A 1 157 ? -27.114 3.532 2.492 1.00 42.97 157 ALA A CA 1
ATOM 1287 C C . ALA A 1 157 ? -26.383 2.404 1.733 1.00 42.97 157 ALA A C 1
ATOM 1289 O O . ALA A 1 157 ? -25.639 2.684 0.797 1.00 42.97 157 ALA A O 1
ATOM 1290 N N . THR A 1 158 ? -26.618 1.127 2.079 1.00 36.59 158 THR A N 1
ATOM 1291 C CA . THR A 1 158 ? -25.998 -0.071 1.453 1.00 36.59 158 THR A CA 1
ATOM 1292 C C . THR A 1 158 ? -26.447 -0.331 0.004 1.00 36.59 158 THR A C 1
ATOM 1294 O O . THR A 1 158 ? -26.412 -1.450 -0.498 1.00 36.59 158 THR A O 1
ATOM 1297 N N . ARG A 1 159 ? -26.852 0.709 -0.723 1.00 31.88 159 ARG A N 1
ATOM 1298 C CA . ARG A 1 159 ? -26.775 0.723 -2.178 1.00 31.88 159 ARG A CA 1
ATOM 1299 C C . ARG A 1 159 ? -25.613 1.620 -2.553 1.00 31.88 159 ARG A C 1
ATOM 1301 O O . ARG A 1 159 ? -25.794 2.796 -2.845 1.00 31.88 159 ARG A O 1
ATOM 1308 N N . TRP A 1 160 ? -24.425 1.028 -2.615 1.00 32.97 160 TRP A N 1
ATOM 1309 C CA . TRP A 1 160 ? -23.459 1.493 -3.602 1.00 32.97 160 TRP A CA 1
ATOM 1310 C C . TRP A 1 160 ? -24.198 1.475 -4.946 1.00 32.97 160 TRP A C 1
ATOM 1312 O O . TRP A 1 160 ? -24.709 0.410 -5.316 1.00 32.97 160 TRP A O 1
ATOM 1322 N N . PRO A 1 161 ? -24.341 2.589 -5.681 1.00 35.22 161 PRO A N 1
ATOM 1323 C CA . PRO A 1 161 ? -24.769 2.479 -7.056 1.00 35.22 161 PRO A CA 1
ATOM 1324 C C . PRO A 1 161 ? -23.612 1.803 -7.795 1.00 35.22 161 PRO A C 1
ATOM 1326 O O . PRO A 1 161 ? -22.680 2.445 -8.266 1.00 35.22 161 PRO A O 1
ATOM 1329 N N . LEU A 1 162 ? -23.677 0.476 -7.904 1.00 36.25 162 LEU A N 1
ATOM 1330 C CA . LEU A 1 162 ? -23.058 -0.314 -8.969 1.00 36.25 162 LEU A CA 1
ATOM 1331 C C . LEU A 1 162 ? -23.726 0.059 -10.305 1.00 36.25 162 LEU A C 1
ATOM 1333 O O . LEU A 1 162 ? -24.288 -0.775 -11.004 1.00 36.25 162 LEU A O 1
ATOM 1337 N N . CYS A 1 163 ? -23.742 1.347 -10.632 1.00 29.70 163 CYS A N 1
ATOM 1338 C CA . CYS A 1 163 ? -24.353 1.882 -11.832 1.00 29.70 163 CYS A CA 1
ATOM 1339 C C . CYS A 1 163 ? -23.356 2.837 -12.482 1.00 29.70 163 CYS A C 1
ATOM 1341 O O . CYS A 1 163 ? -23.520 4.051 -12.489 1.00 29.70 163 CYS A O 1
ATOM 1343 N N . TRP A 1 164 ? -22.295 2.259 -13.039 1.00 38.22 164 TRP A N 1
ATOM 1344 C CA . TRP A 1 164 ? -21.472 2.937 -14.042 1.00 38.22 164 TRP A CA 1
ATOM 1345 C C . TRP A 1 164 ? -22.172 2.965 -15.417 1.00 38.22 164 TRP A C 1
ATOM 1347 O O . TRP A 1 164 ? -21.628 3.489 -16.382 1.00 38.22 164 TRP A O 1
ATOM 1357 N N . SER A 1 165 ? -23.394 2.424 -15.526 1.00 31.81 165 SER A N 1
ATOM 1358 C CA . SER A 1 165 ? -24.153 2.324 -16.777 1.00 31.81 165 SER A CA 1
ATOM 1359 C C . SER A 1 165 ? -25.053 3.525 -17.089 1.00 31.81 165 SER A C 1
ATOM 1361 O O . SER A 1 165 ? -25.695 3.531 -18.137 1.00 31.81 165 SER A O 1
ATOM 1363 N N . THR A 1 166 ? -25.081 4.576 -16.266 1.00 33.88 166 THR A N 1
ATOM 1364 C CA . THR A 1 166 ? -25.866 5.787 -16.562 1.00 33.88 166 THR A CA 1
ATOM 1365 C C . THR A 1 166 ? -24.985 7.007 -16.801 1.00 33.88 166 THR A C 1
ATOM 1367 O O . THR A 1 166 ? -25.084 8.012 -16.104 1.00 33.88 166 THR A O 1
ATOM 1370 N N . ILE A 1 167 ? -24.174 6.9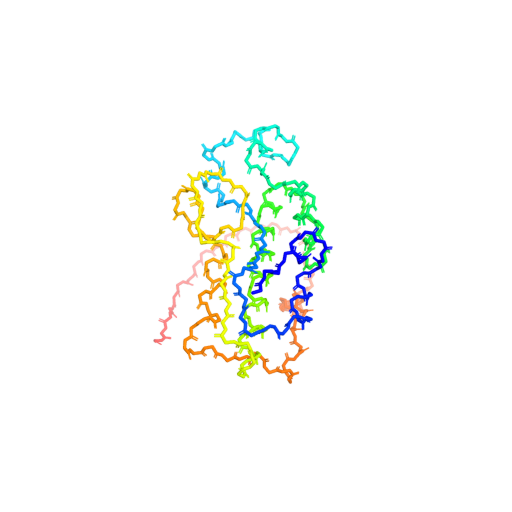52 -17.858 1.00 37.50 167 ILE A N 1
ATOM 1371 C CA . ILE A 1 167 ? -24.032 8.142 -18.704 1.00 37.50 167 ILE A CA 1
ATOM 1372 C C . ILE A 1 167 ? -25.383 8.270 -19.422 1.00 37.50 167 ILE A C 1
ATOM 1374 O O . ILE A 1 167 ? -25.766 7.327 -20.120 1.00 37.50 167 ILE A O 1
ATOM 1378 N N . PRO A 1 168 ? -26.151 9.359 -19.254 1.00 35.28 168 PRO A N 1
ATOM 1379 C CA . PRO A 1 168 ? -27.426 9.483 -19.938 1.00 35.28 168 PRO A CA 1
ATOM 1380 C C . PRO A 1 168 ? -27.170 9.548 -21.446 1.00 35.28 168 PRO A C 1
ATOM 1382 O O . PRO A 1 168 ? -26.732 10.567 -21.978 1.00 35.28 168 PRO A O 1
ATOM 1385 N N . ARG A 1 169 ? -27.450 8.451 -22.160 1.00 38.16 169 ARG A N 1
ATOM 1386 C CA . ARG A 1 169 ? -27.671 8.520 -23.605 1.00 38.16 169 ARG A CA 1
ATOM 1387 C C . ARG A 1 169 ? -28.927 9.364 -23.800 1.00 38.16 169 ARG A C 1
ATOM 1389 O O . ARG A 1 169 ? -29.988 9.004 -23.294 1.00 38.16 169 ARG A O 1
ATOM 1396 N N . LYS A 1 170 ? -28.805 10.500 -24.492 1.00 32.09 170 LYS A N 1
ATOM 1397 C CA . LYS A 1 170 ? -29.971 11.287 -24.913 1.00 32.09 170 LYS A CA 1
ATOM 1398 C C . LYS A 1 170 ? -30.943 10.362 -25.669 1.00 32.09 170 LYS A C 1
ATOM 1400 O O . LYS A 1 170 ? -30.500 9.700 -26.609 1.00 32.09 170 LYS A O 1
ATOM 1405 N N . PRO A 1 171 ? -32.236 10.305 -25.311 1.00 32.94 171 PRO A N 1
ATOM 1406 C CA . PRO A 1 171 ? -33.222 9.600 -26.116 1.00 32.94 171 PRO A CA 1
ATOM 1407 C C . PRO A 1 171 ? -33.478 10.412 -27.392 1.00 32.94 171 PRO A C 1
ATOM 1409 O O . PRO A 1 171 ? -33.797 11.596 -27.302 1.00 32.94 171 PRO A O 1
ATOM 1412 N N . GLY A 1 172 ? -33.329 9.790 -28.566 1.00 39.69 172 GLY A N 1
ATOM 1413 C CA . GLY A 1 172 ? -33.786 10.363 -29.842 1.00 39.69 172 GLY A CA 1
ATOM 1414 C C . GLY A 1 172 ? -32.731 10.669 -30.910 1.00 39.69 172 GLY A C 1
ATOM 1415 O O . GLY A 1 172 ? -33.069 11.320 -31.890 1.00 39.69 172 GLY A O 1
ATOM 1416 N N . ALA A 1 173 ? -31.482 10.218 -30.778 1.00 37.00 173 ALA A N 1
ATOM 1417 C CA . ALA A 1 173 ? -30.533 10.280 -31.893 1.00 37.00 173 ALA A CA 1
ATOM 1418 C C . ALA A 1 173 ? -30.574 8.966 -32.692 1.00 37.00 173 ALA A C 1
ATOM 1420 O O . ALA A 1 173 ? -29.925 7.989 -32.317 1.00 37.00 173 ALA A O 1
ATOM 1421 N N . GLU A 1 174 ? -31.361 8.934 -33.770 1.00 38.78 174 GLU A N 1
ATOM 1422 C CA . GLU A 1 174 ? -31.179 7.944 -34.838 1.00 38.78 174 GLU A CA 1
ATOM 1423 C C . GLU A 1 174 ? -29.797 8.129 -35.493 1.00 38.78 174 GLU A C 1
ATOM 1425 O O . GLU A 1 174 ? -29.300 9.258 -35.583 1.00 38.78 174 GLU A O 1
ATOM 1430 N N . PRO A 1 175 ? -29.141 7.046 -35.946 1.00 36.78 175 PRO A N 1
ATOM 1431 C CA . PRO A 1 175 ? -27.853 7.152 -36.613 1.00 36.78 175 PRO A CA 1
ATOM 1432 C C . PRO A 1 175 ? -28.043 7.686 -38.040 1.00 36.78 175 PRO A C 1
ATOM 1434 O O . PRO A 1 175 ? -28.460 6.955 -38.935 1.00 36.78 175 PRO A O 1
ATOM 1437 N N . SER A 1 176 ? -27.712 8.957 -38.272 1.00 37.12 176 SER A N 1
ATOM 1438 C CA . SER A 1 176 ? -27.590 9.492 -39.634 1.00 37.12 176 SER A CA 1
ATOM 1439 C C . SER A 1 176 ? -26.364 8.886 -40.342 1.00 37.12 176 SER A C 1
ATOM 1441 O O . SER A 1 176 ? -25.302 8.773 -39.721 1.00 37.12 176 SER A O 1
ATOM 1443 N N . PRO A 1 177 ? -26.468 8.505 -41.631 1.00 35.28 177 PRO A N 1
ATOM 1444 C CA . PRO A 1 177 ? -25.367 7.904 -42.380 1.00 35.28 177 PRO A CA 1
ATOM 1445 C C . PRO A 1 177 ? -24.306 8.954 -42.756 1.00 35.28 177 PRO A C 1
ATOM 1447 O O . PRO A 1 177 ? -24.571 10.159 -42.698 1.00 35.28 177 PRO A O 1
ATOM 1450 N N . PRO A 1 178 ? -23.087 8.529 -43.138 1.00 40.78 178 PRO A N 1
ATOM 1451 C CA . PRO A 1 178 ? -21.977 9.446 -43.303 1.00 40.78 178 PRO A CA 1
ATOM 1452 C C . PRO A 1 178 ? -22.107 10.164 -44.644 1.00 40.78 178 PRO A C 1
ATOM 1454 O O . PRO A 1 178 ? -22.140 9.506 -45.682 1.00 40.78 178 PRO A O 1
ATOM 1457 N N . ASN A 1 179 ? -22.120 11.499 -44.643 1.00 28.84 179 ASN A N 1
ATOM 1458 C CA . ASN A 1 179 ? -21.305 12.235 -45.606 1.00 28.84 179 ASN A CA 1
ATOM 1459 C C . ASN A 1 179 ? -21.212 13.744 -45.369 1.00 28.84 179 ASN A C 1
ATOM 1461 O O . ASN A 1 179 ? -22.191 14.419 -45.079 1.00 28.84 179 ASN A O 1
ATOM 1465 N N . ALA A 1 180 ? -19.988 14.200 -45.634 1.00 31.34 180 ALA A N 1
ATOM 1466 C CA . ALA A 1 180 ? -19.585 15.413 -46.331 1.00 31.34 180 ALA A CA 1
ATOM 1467 C C . ALA A 1 180 ? -20.081 16.795 -45.859 1.00 31.34 180 ALA A C 1
ATOM 1469 O O . ALA A 1 180 ? -21.2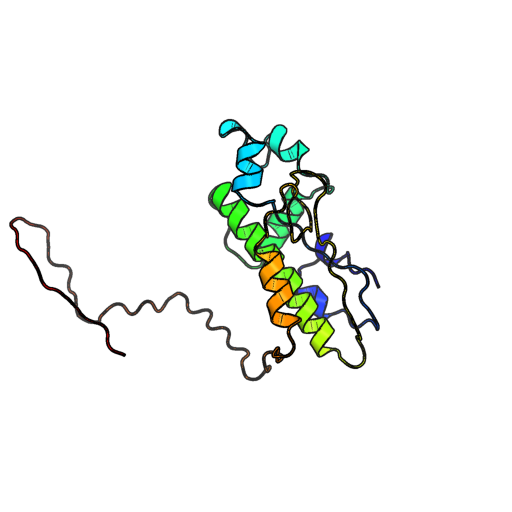58 17.130 -45.896 1.00 31.34 180 ALA A O 1
ATOM 1470 N N . SER A 1 181 ? -19.069 17.652 -45.690 1.00 27.36 181 SER A N 1
ATOM 1471 C CA . SER A 1 181 ? -19.047 19.105 -45.894 1.00 27.36 181 SER A CA 1
ATOM 1472 C C . SER A 1 181 ? -19.176 20.031 -44.674 1.00 27.36 181 SER A C 1
ATOM 1474 O O . SER A 1 181 ? -20.121 19.991 -43.901 1.00 27.36 181 SER A O 1
ATOM 1476 N N . ALA A 1 182 ? -18.167 20.909 -44.619 1.00 29.19 182 ALA A N 1
ATOM 1477 C CA . ALA A 1 182 ? -18.211 22.323 -44.259 1.00 29.19 182 ALA A CA 1
ATOM 1478 C C . ALA A 1 182 ? -18.493 22.741 -42.800 1.00 29.19 182 ALA A C 1
ATOM 1480 O O . ALA A 1 182 ? -19.597 22.646 -42.289 1.00 29.19 182 ALA A O 1
ATOM 1481 N N . GLN A 1 183 ? -17.441 23.321 -42.200 1.00 30.70 183 GLN A N 1
ATOM 1482 C CA . GLN A 1 183 ? -17.395 24.685 -41.644 1.00 30.70 183 GLN A CA 1
ATOM 1483 C C . GLN A 1 183 ? -18.588 25.151 -40.782 1.00 30.70 183 GLN A C 1
ATOM 1485 O O . GLN A 1 183 ? -19.710 25.261 -41.261 1.00 30.70 183 GLN A O 1
ATOM 1490 N N . THR A 1 184 ? -18.315 25.660 -39.572 1.00 30.70 184 THR A N 1
ATOM 1491 C CA . THR A 1 184 ? -18.313 27.115 -39.257 1.00 30.70 184 THR A CA 1
ATOM 1492 C C . THR A 1 184 ? -18.341 27.372 -37.732 1.00 30.70 184 THR A C 1
ATOM 1494 O O . THR A 1 184 ? -19.057 26.740 -36.968 1.00 30.70 184 THR A O 1
ATOM 1497 N N . HIS A 1 185 ? -17.505 28.333 -37.345 1.00 28.95 185 HIS A N 1
ATOM 1498 C CA . HIS A 1 185 ? -17.323 29.121 -36.119 1.00 28.95 185 HIS A CA 1
ATOM 1499 C C . HIS A 1 185 ? -18.415 29.266 -35.017 1.00 28.95 185 HIS A C 1
ATOM 1501 O O . HIS A 1 185 ? -19.575 29.546 -35.288 1.00 28.95 185 HIS A O 1
ATOM 1507 N N . GLN A 1 186 ? -17.886 29.358 -33.776 1.00 35.47 186 GLN A N 1
ATOM 1508 C CA . GLN A 1 186 ? -18.150 30.342 -32.690 1.00 35.47 186 GLN A CA 1
ATOM 1509 C C . GLN A 1 186 ? -19.463 30.346 -31.876 1.00 35.47 186 GLN A C 1
ATOM 1511 O O . GLN A 1 186 ? -20.545 30.561 -32.414 1.00 35.47 186 GLN A O 1
ATOM 1516 N N . ARG A 1 187 ? -19.302 30.361 -30.533 1.00 30.53 187 ARG A N 1
ATOM 1517 C CA . ARG A 1 187 ? -19.570 31.480 -29.569 1.00 30.53 187 ARG A CA 1
ATOM 1518 C C . ARG A 1 187 ? -19.447 30.937 -28.121 1.00 30.53 187 ARG A C 1
ATOM 1520 O O . ARG A 1 187 ? -20.065 29.934 -27.805 1.00 30.53 187 ARG A O 1
ATOM 1527 N N . LEU A 1 188 ? -18.446 31.344 -27.327 1.00 31.98 188 LEU A N 1
ATOM 1528 C CA . LEU A 1 188 ? -18.415 32.462 -26.351 1.00 31.98 188 LEU A CA 1
ATOM 1529 C C . LEU A 1 188 ? -19.437 32.362 -25.182 1.00 31.98 188 LEU A C 1
ATOM 1531 O O . LEU A 1 188 ? -20.593 32.690 -25.405 1.00 31.98 188 LEU A O 1
ATOM 1535 N N . PHE A 1 189 ? -18.925 31.955 -23.993 1.00 30.94 189 PHE A N 1
ATOM 1536 C CA . PHE A 1 189 ? -19.117 32.403 -22.571 1.00 30.94 189 PHE A CA 1
ATOM 1537 C C . PHE A 1 189 ? -20.509 32.842 -22.018 1.00 30.94 189 PHE A C 1
ATOM 1539 O O . PHE A 1 189 ? -21.370 33.181 -22.818 1.00 30.94 189 PHE A O 1
ATOM 1546 N N . PRO A 1 190 ? -20.747 32.983 -20.675 1.00 41.53 190 PRO A N 1
ATOM 1547 C CA . PRO A 1 190 ? -19.875 32.819 -19.484 1.00 41.53 190 PRO A CA 1
ATOM 1548 C C . PRO A 1 190 ? -20.490 32.025 -18.290 1.00 41.53 190 PRO A C 1
ATOM 1550 O O . PRO A 1 190 ? -21.656 31.642 -18.295 1.00 41.53 190 PRO A O 1
ATOM 1553 N N . CYS A 1 191 ? -19.686 31.841 -17.231 1.00 32.34 191 CYS A N 1
ATOM 1554 C CA . CYS A 1 191 ? -20.102 31.427 -15.883 1.00 32.34 191 CYS A CA 1
ATOM 1555 C C . CYS A 1 191 ? -20.323 32.667 -14.983 1.00 32.34 191 CYS A C 1
ATOM 1557 O O . CYS A 1 191 ? -19.553 33.624 -15.077 1.00 32.34 191 CYS A O 1
ATOM 1559 N N . LYS A 1 192 ? -21.356 32.623 -14.136 1.00 39.91 192 LYS A N 1
ATOM 1560 C CA . LYS A 1 192 ? -21.696 33.514 -13.005 1.00 39.91 192 LYS A CA 1
ATOM 1561 C C . LYS A 1 192 ? -22.247 32.606 -11.899 1.00 39.91 192 LYS A C 1
ATOM 1563 O O . LYS A 1 192 ? -22.924 31.639 -12.247 1.00 39.91 192 LYS A O 1
ATOM 1568 N N . ASP A 1 193 ? -22.072 32.824 -10.605 1.00 48.34 193 ASP A N 1
ATOM 1569 C CA . ASP A 1 193 ? -21.251 33.715 -9.772 1.00 48.34 193 ASP A CA 1
ATOM 1570 C C . ASP A 1 193 ? -20.837 32.865 -8.548 1.00 48.34 193 ASP A C 1
ATOM 1572 O O . ASP A 1 193 ? -21.604 31.926 -8.213 1.00 48.34 193 ASP A O 1
#

Radius of gyration: 21.75 Å; chains: 1; bounding box: 48×49×69 Å

Sequence (193 aa):
MHIWDVWNQKDYSHYAQWNPRFVSEFGFQGPPNWSTLTRVLEPADMDLEAPAFLQHQKAEDGTEKLEKGLAAHLHEPANFQEWHFLTQINQARAIRFGIEHFRAGWPVCAGSIVWQLNDCWPVTSWAAIDGYGQLKPLWYAIREPTGPAWRPYSAAATRWPLCWSTIPRKPGAEPSPPNASAQTHQRLFPCKD